Protein AF-A0ABC8TZ54-F1 (afdb_monomer)

InterPro domains:
  IPR006175 YjgF/YER057c/UK114 family [PF01042] (169-242)
  IPR030662 Diphthine--ammonia ligase/Uncharacterised protein MJ0570 [PTHR12196] (3-284)
  IPR035959 RutC-like superfamily [G3DSA:3.30.1330.40] (138-262)
  IPR035959 RutC-like superfamily [SSF55298] (161-243)
  IPR060338 Diphthamide synthase, C-terminal domain [PF28410] (4-69)

pLDDT: mean 71.91, std 25.72, range [20.94, 96.5]

Radius of gyration: 26.55 Å; Cα contacts (8 Å, |Δi|>4): 472; chains: 1; bounding box: 62×57×70 Å

Secondary structure (DSSP, 8-state):
-EEE-STT--HHHHTT--HHHHHHHHHHHHHHH---TT-TTTTEE------TT--SEEEEEEEEEEEEEE--SSS-EEEEEEEEEEEEESSSGGGS--SS------------PPP-B----------------------S-GGGEEEEEEE-SSEEEEEEEE---S-TT--HHHHHHHHHHHHHHHHHHTT--GGGEEEEEEEES-GGGHHHHHHHHTTTS-TTT-TT-PPEEEEEE--TTTTT--SEEEEEEEESSS---EE------SSSPP--SS--SEEHHHHHHH-SS---TTS---GGG----SS---B--------------

Solvent-accessible surface area (backbone atoms only — not comparable to full-atom values): 20510 Å² total; per-residue (Å²): 101,28,37,33,48,26,67,90,42,49,46,92,76,52,58,93,54,58,66,80,79,41,46,72,57,38,54,51,38,24,76,75,71,64,50,52,75,86,23,63,94,62,36,34,48,73,61,86,44,70,55,80,84,49,75,59,40,33,54,44,78,77,37,69,44,80,46,74,78,39,85,47,94,65,45,24,24,22,34,38,43,76,76,37,67,50,75,46,57,56,75,70,58,69,78,76,76,81,83,91,80,96,73,94,72,85,86,64,89,68,82,69,83,82,75,44,57,56,91,71,79,83,76,79,82,77,84,74,78,91,72,90,72,88,73,74,89,77,78,74,68,72,89,39,58,48,72,51,77,49,79,54,96,66,36,36,38,43,37,34,28,42,44,63,77,92,60,98,77,75,53,63,58,57,53,48,51,54,41,51,52,52,52,50,55,49,32,49,74,74,74,41,55,71,42,30,31,46,35,32,46,40,37,29,51,52,66,91,48,44,67,61,46,50,62,55,49,54,75,75,64,36,65,83,69,8,66,54,40,43,37,17,70,50,77,47,68,43,72,29,62,83,74,51,41,16,56,40,37,39,37,38,36,29,45,78,56,89,79,62,43,46,42,73,72,76,58,88,50,93,81,52,81,60,61,86,69,91,54,14,79,42,35,55,67,58,52,62,70,72,50,86,78,67,82,61,90,85,61,96,66,63,88,87,73,67,88,76,71,83,70,79,94,72,47,68,51,85,86,87,80,84,91,74,89,84,81,89,134

Structure (mmCIF, N/CA/C/O backbone):
data_AF-A0ABC8TZ54-F1
#
_entry.id   AF-A0ABC8TZ54-F1
#
loop_
_atom_site.group_PDB
_atom_site.id
_atom_site.type_symbol
_atom_site.label_atom_id
_atom_site.label_alt_id
_atom_site.label_comp_id
_atom_site.label_asym_id
_atom_site.label_entity_id
_atom_site.label_seq_id
_atom_site.pdbx_PDB_ins_code
_atom_site.Cartn_x
_atom_site.Cartn_y
_atom_site.Cartn_z
_atom_site.occupancy
_atom_site.B_iso_or_equiv
_atom_site.auth_seq_id
_atom_site.auth_comp_id
_atom_site.auth_asym_id
_atom_site.auth_atom_id
_atom_site.pdbx_PDB_model_num
ATOM 1 N N . MET A 1 1 ? 7.183 -3.157 -22.469 1.00 55.97 1 MET A N 1
ATOM 2 C CA . MET A 1 1 ? 7.766 -2.040 -23.240 1.00 55.97 1 MET A CA 1
ATOM 3 C C . MET A 1 1 ? 8.964 -1.525 -22.449 1.00 55.97 1 MET A C 1
ATOM 5 O O . MET A 1 1 ? 8.923 -1.657 -21.236 1.00 55.97 1 MET A O 1
ATOM 9 N N . ALA A 1 2 ? 10.032 -1.054 -23.094 1.00 81.25 2 ALA A N 1
ATOM 10 C CA . ALA A 1 2 ? 11.178 -0.426 -22.417 1.00 81.25 2 ALA A CA 1
ATOM 11 C C . ALA A 1 2 ? 11.449 0.936 -23.065 1.00 81.25 2 ALA A C 1
ATOM 13 O O . ALA A 1 2 ? 11.221 1.076 -24.265 1.00 81.25 2 ALA A O 1
ATOM 14 N N . GLN A 1 3 ? 11.915 1.926 -22.312 1.00 91.44 3 GLN A N 1
ATOM 15 C CA . GLN A 1 3 ? 12.045 3.311 -22.781 1.00 91.44 3 GLN A CA 1
ATOM 16 C C . GLN A 1 3 ? 13.324 3.949 -22.240 1.00 91.44 3 GLN A C 1
ATOM 18 O O . GLN A 1 3 ? 13.793 3.576 -21.173 1.00 91.44 3 GLN A O 1
ATOM 23 N N . VAL A 1 4 ? 13.868 4.933 -22.953 1.00 89.19 4 VAL A N 1
ATOM 24 C CA . VAL A 1 4 ? 14.846 5.894 -22.422 1.00 89.19 4 VAL A CA 1
ATOM 25 C C . VAL A 1 4 ? 14.371 7.313 -22.722 1.00 89.19 4 VAL A C 1
ATOM 27 O O . VAL A 1 4 ? 13.815 7.554 -23.795 1.00 89.19 4 VAL A O 1
ATOM 30 N N . ALA A 1 5 ? 14.561 8.231 -21.776 1.00 88.94 5 ALA A N 1
ATOM 31 C CA . ALA A 1 5 ? 14.092 9.615 -21.852 1.00 88.94 5 ALA A CA 1
ATOM 32 C C . ALA A 1 5 ? 14.962 10.585 -21.022 1.00 88.94 5 ALA A C 1
ATOM 34 O O . ALA A 1 5 ? 14.453 11.541 -20.441 1.00 88.94 5 ALA A O 1
ATOM 35 N N . ALA A 1 6 ? 16.275 10.346 -20.946 1.00 87.75 6 ALA A N 1
ATOM 36 C CA . ALA A 1 6 ? 17.194 11.164 -20.153 1.00 87.75 6 ALA A CA 1
ATOM 37 C C . ALA A 1 6 ? 18.451 11.571 -20.930 1.00 87.75 6 ALA A C 1
ATOM 39 O O . ALA A 1 6 ? 18.907 10.880 -21.845 1.00 87.75 6 ALA A O 1
ATOM 40 N N . ILE A 1 7 ? 19.040 12.700 -20.531 1.00 88.38 7 ILE A N 1
ATOM 41 C CA . ILE A 1 7 ? 20.312 13.181 -21.077 1.00 88.38 7 ILE A CA 1
ATOM 42 C C . ILE A 1 7 ? 21.410 12.121 -20.917 1.00 88.38 7 ILE A C 1
ATOM 44 O O . ILE A 1 7 ? 21.569 11.501 -19.868 1.00 88.38 7 ILE A O 1
ATOM 48 N N . GLY A 1 8 ? 22.168 11.890 -21.989 1.00 88.25 8 GLY A N 1
ATOM 49 C CA . GLY A 1 8 ? 23.226 10.877 -22.013 1.00 88.25 8 GLY A CA 1
ATOM 50 C C . GLY A 1 8 ? 22.740 9.431 -22.186 1.00 88.25 8 GLY A C 1
ATOM 51 O O . GLY A 1 8 ? 23.579 8.539 -22.364 1.00 88.25 8 GLY A O 1
ATOM 52 N N . LEU A 1 9 ? 21.422 9.186 -22.223 1.00 90.75 9 LEU A N 1
ATOM 53 C CA . LEU A 1 9 ? 20.847 7.923 -22.680 1.00 90.75 9 LEU A CA 1
ATOM 54 C C . LEU A 1 9 ? 20.449 8.013 -24.160 1.00 90.75 9 LEU A C 1
ATOM 56 O O . LEU A 1 9 ? 19.434 8.583 -24.527 1.00 90.75 9 LEU A O 1
ATOM 60 N N . ASP A 1 10 ? 21.263 7.408 -25.021 1.00 90.00 10 ASP A N 1
ATOM 61 C CA . ASP A 1 10 ? 21.021 7.273 -26.458 1.00 90.00 10 ASP A CA 1
ATOM 62 C C . ASP A 1 10 ? 20.150 6.032 -26.775 1.00 90.00 10 ASP A C 1
ATOM 64 O O . ASP A 1 10 ? 20.602 4.903 -26.532 1.00 90.00 10 ASP A O 1
ATOM 68 N N . PRO A 1 11 ? 18.940 6.201 -27.353 1.00 91.06 11 PRO A N 1
ATOM 69 C CA . PRO A 1 11 ? 18.075 5.100 -27.771 1.00 91.06 11 PRO A CA 1
ATOM 70 C C . PRO A 1 11 ? 18.767 4.051 -28.640 1.00 91.06 11 PRO A C 1
ATOM 72 O O . PRO A 1 11 ? 18.507 2.863 -28.483 1.00 91.06 11 PRO A O 1
ATOM 75 N N . SER A 1 12 ? 19.668 4.465 -29.535 1.00 88.19 12 SER A N 1
ATOM 76 C CA . SER A 1 12 ? 20.343 3.553 -30.466 1.00 88.19 12 SER A CA 1
ATOM 77 C C . SER A 1 12 ? 21.385 2.660 -29.788 1.00 88.19 12 SER A C 1
ATOM 79 O O . SER A 1 12 ? 21.728 1.600 -30.311 1.00 88.19 12 SER A O 1
ATOM 81 N N . LYS A 1 13 ? 21.889 3.075 -28.620 1.00 89.56 13 LYS A N 1
ATOM 82 C CA . LYS A 1 13 ? 22.955 2.374 -27.890 1.00 89.56 13 LYS A CA 1
ATOM 83 C C . LYS A 1 13 ? 22.436 1.599 -26.690 1.00 89.56 13 LYS A C 1
ATOM 85 O O . LYS A 1 13 ? 22.971 0.530 -26.395 1.00 89.56 13 LYS A O 1
ATOM 90 N N . HIS A 1 14 ? 21.438 2.142 -25.995 1.00 93.12 14 HIS A N 1
ATOM 91 C CA . HIS A 1 14 ? 21.025 1.643 -24.684 1.00 93.12 14 HIS A CA 1
ATOM 92 C C . HIS A 1 14 ? 19.709 0.857 -24.701 1.00 93.12 14 HIS A C 1
ATOM 94 O O . HIS A 1 14 ? 19.549 -0.036 -23.871 1.00 93.12 14 HIS A O 1
ATOM 100 N N . LEU A 1 15 ? 18.780 1.116 -25.633 1.00 92.62 15 LEU A N 1
ATOM 101 C CA . LEU A 1 15 ? 17.553 0.313 -25.706 1.00 92.62 15 LEU A CA 1
ATOM 102 C C . LEU A 1 15 ? 17.866 -1.136 -26.082 1.00 92.62 15 LEU A C 1
ATOM 104 O O . LEU A 1 15 ? 18.713 -1.416 -26.930 1.00 92.62 15 LEU A O 1
ATOM 108 N N . GLY A 1 16 ? 17.162 -2.063 -25.433 1.00 90.00 16 GLY A N 1
ATOM 109 C CA . GLY A 1 16 ? 17.359 -3.502 -25.621 1.00 90.00 16 GLY A CA 1
ATOM 110 C C . GLY A 1 16 ? 18.629 -4.058 -24.972 1.00 90.00 16 GLY A C 1
ATOM 111 O O . GLY A 1 16 ? 18.913 -5.242 -25.134 1.00 90.00 16 GLY A O 1
ATOM 112 N N . LYS A 1 17 ? 19.397 -3.241 -24.240 1.00 92.81 17 LYS A N 1
ATOM 113 C CA . LYS A 1 17 ? 20.501 -3.725 -23.405 1.00 92.81 17 LYS A CA 1
ATOM 114 C C . LYS A 1 17 ? 19.988 -4.181 -22.047 1.00 92.81 17 LYS A C 1
ATOM 116 O O . LYS A 1 17 ? 19.006 -3.657 -21.526 1.00 92.81 17 LYS A O 1
ATOM 121 N N . GLU A 1 18 ? 20.686 -5.149 -21.466 1.00 92.06 18 GLU A N 1
ATOM 122 C CA . GLU A 1 18 ? 20.467 -5.529 -20.075 1.00 92.06 18 GLU A CA 1
ATOM 123 C C . GLU A 1 18 ? 20.877 -4.384 -19.148 1.00 92.06 18 GLU A C 1
ATOM 125 O O . GLU A 1 18 ? 21.878 -3.706 -19.385 1.00 92.06 18 GLU A O 1
ATOM 130 N N . VAL A 1 19 ? 20.136 -4.193 -18.057 1.00 91.44 19 VAL A N 1
ATOM 131 C CA . VAL A 1 19 ? 20.429 -3.135 -17.076 1.00 91.44 19 VAL A CA 1
ATOM 132 C C . VAL A 1 19 ? 21.832 -3.302 -16.485 1.00 91.44 19 VAL A C 1
ATOM 134 O O . VAL A 1 19 ? 22.545 -2.316 -16.334 1.00 91.44 19 VAL A O 1
ATOM 137 N N . ALA A 1 20 ? 22.274 -4.544 -16.253 1.00 91.56 20 ALA A N 1
ATOM 138 C CA . ALA A 1 20 ? 23.623 -4.847 -15.769 1.00 91.56 20 ALA A CA 1
ATOM 139 C C . ALA A 1 20 ? 24.726 -4.333 -16.714 1.00 91.56 20 ALA A C 1
ATOM 141 O O . ALA A 1 20 ? 25.774 -3.882 -16.267 1.00 91.56 20 ALA A O 1
ATOM 142 N N . TYR A 1 21 ? 24.482 -4.335 -18.029 1.00 92.31 21 TYR A N 1
ATOM 143 C CA . TYR A 1 21 ? 25.418 -3.765 -18.999 1.00 92.31 21 TYR A CA 1
ATOM 144 C C . TYR A 1 21 ? 25.495 -2.232 -18.901 1.00 92.31 21 TYR A C 1
ATOM 146 O O . TYR A 1 21 ? 26.526 -1.637 -19.213 1.00 92.31 21 TYR A O 1
ATOM 154 N N . LEU A 1 22 ? 24.406 -1.585 -18.478 1.00 93.19 22 LEU A N 1
ATOM 155 C CA . LEU A 1 22 ? 24.311 -0.132 -18.361 1.00 93.19 22 LEU A CA 1
ATOM 156 C C . LEU A 1 22 ? 24.751 0.399 -16.991 1.00 93.19 22 LEU A C 1
ATOM 158 O O . LEU A 1 22 ? 24.942 1.604 -16.872 1.00 93.19 22 LEU A O 1
ATOM 162 N N . GLU A 1 23 ? 24.961 -0.456 -15.988 1.00 93.12 23 GLU A N 1
ATOM 163 C CA . GLU A 1 23 ? 25.233 -0.069 -14.595 1.00 93.12 23 GLU A CA 1
ATOM 164 C C . GLU A 1 23 ? 26.340 0.992 -14.467 1.00 93.12 23 GLU A C 1
ATOM 166 O O . GLU A 1 23 ? 26.110 2.084 -13.944 1.00 93.12 23 GLU A O 1
ATOM 171 N N . SER A 1 24 ? 27.529 0.733 -15.023 1.00 94.69 24 SER A N 1
ATOM 172 C CA . SER A 1 24 ? 28.643 1.692 -14.963 1.00 94.69 24 SER A CA 1
ATOM 173 C C . SER A 1 24 ? 28.348 3.002 -15.704 1.00 94.69 24 SER A C 1
ATOM 175 O O . SER A 1 24 ? 28.824 4.065 -15.304 1.00 94.69 24 SER A O 1
ATOM 177 N N . HIS A 1 25 ? 27.570 2.944 -16.789 1.00 94.44 25 HIS A N 1
ATOM 178 C CA . HIS A 1 25 ? 27.173 4.134 -17.546 1.00 94.44 25 HIS A CA 1
ATOM 179 C C . HIS A 1 25 ? 26.155 4.970 -16.767 1.00 94.44 25 HIS A C 1
ATOM 181 O O . HIS A 1 25 ? 26.315 6.184 -16.682 1.00 94.44 25 HIS A O 1
ATOM 187 N N . LEU A 1 26 ? 25.164 4.333 -16.138 1.00 94.81 26 LEU A N 1
ATOM 188 C CA . LEU A 1 26 ? 24.155 4.997 -15.310 1.00 94.81 26 LEU A CA 1
ATOM 189 C C . LEU A 1 26 ? 24.793 5.719 -14.116 1.00 94.81 26 LEU A C 1
ATOM 191 O O . LEU A 1 26 ? 24.475 6.881 -13.876 1.00 94.81 26 LEU A O 1
ATOM 195 N N . HIS A 1 27 ? 25.762 5.099 -13.434 1.00 95.00 27 HIS A N 1
ATOM 196 C CA . HIS A 1 27 ? 26.512 5.763 -12.360 1.00 95.00 27 HIS A CA 1
ATOM 197 C C . HIS A 1 27 ? 27.304 6.979 -12.849 1.00 95.00 27 HIS A C 1
ATOM 199 O O . HIS A 1 27 ? 27.298 8.031 -12.214 1.00 95.00 27 HIS A O 1
ATOM 205 N N . LYS A 1 28 ? 27.931 6.884 -14.023 1.00 95.31 28 LYS A N 1
ATOM 206 C CA . LYS A 1 28 ? 28.612 8.035 -14.621 1.00 95.31 28 LYS A CA 1
ATOM 207 C C . LYS A 1 28 ? 27.636 9.166 -14.966 1.00 95.31 28 LYS A C 1
ATOM 209 O O . LYS A 1 28 ? 27.956 10.336 -14.775 1.00 95.31 28 LYS A O 1
ATOM 214 N N . LEU A 1 29 ? 26.452 8.844 -15.485 1.00 93.38 29 LEU A N 1
ATOM 215 C CA . LEU A 1 29 ? 25.423 9.846 -15.774 1.00 93.38 29 LEU A CA 1
ATOM 216 C C . LEU A 1 29 ? 24.855 10.474 -14.495 1.00 93.38 29 LEU A C 1
ATOM 218 O O . LEU A 1 29 ? 24.536 11.661 -14.505 1.00 93.38 29 LEU A O 1
ATOM 222 N N . GLN A 1 30 ? 24.778 9.722 -13.396 1.00 94.00 30 GLN A N 1
ATOM 223 C CA . GLN A 1 30 ? 24.405 10.259 -12.090 1.00 94.00 30 GLN A CA 1
ATOM 224 C C . GLN A 1 30 ? 25.404 11.333 -11.638 1.00 94.00 30 GLN A C 1
ATOM 226 O O . GLN A 1 30 ? 24.988 12.410 -11.223 1.00 94.00 30 GLN A O 1
ATOM 231 N N . GLU A 1 31 ? 26.710 11.087 -11.774 1.00 94.25 31 GLU A N 1
ATOM 232 C CA . GLU A 1 31 ? 27.749 12.069 -11.426 1.00 94.25 31 GLU A CA 1
ATOM 233 C C . GLU A 1 31 ? 27.715 13.316 -12.322 1.00 94.25 31 GLU A C 1
ATOM 235 O O . GLU A 1 31 ? 27.927 14.431 -11.847 1.00 94.25 31 GLU A O 1
ATOM 240 N N . LEU A 1 32 ? 27.458 13.140 -13.622 1.00 92.69 32 LEU A N 1
ATOM 241 C CA . LEU A 1 32 ? 27.511 14.232 -14.600 1.00 92.69 32 LEU A CA 1
ATOM 242 C C . LEU A 1 32 ? 26.236 15.079 -14.646 1.00 92.69 32 LEU A C 1
ATOM 244 O O . LEU A 1 32 ? 26.314 16.293 -14.831 1.00 92.69 32 LEU A O 1
ATOM 248 N N . TYR A 1 33 ? 25.073 14.439 -14.537 1.00 91.31 33 TYR A N 1
ATOM 249 C CA . TYR A 1 33 ? 23.774 15.055 -14.815 1.00 91.31 33 TYR A CA 1
ATOM 250 C C . TYR A 1 33 ? 22.745 14.843 -13.703 1.00 91.31 33 TYR A C 1
ATOM 252 O O . TYR A 1 33 ? 21.643 15.375 -13.799 1.00 91.31 33 TYR A O 1
ATOM 260 N N . GLY A 1 34 ? 23.086 14.098 -12.648 1.00 90.25 34 GLY A N 1
ATOM 261 C CA . GLY A 1 34 ? 22.183 13.854 -11.525 1.00 90.25 34 GLY A CA 1
ATOM 262 C C . GLY A 1 34 ? 21.059 12.868 -11.830 1.00 90.25 34 GLY A C 1
ATOM 263 O O . GLY A 1 34 ? 20.048 12.906 -11.134 1.00 90.25 34 GLY A O 1
ATOM 264 N N . ILE A 1 35 ? 21.219 12.009 -12.847 1.00 91.00 35 ILE A N 1
ATOM 265 C CA . ILE A 1 35 ? 20.204 11.002 -13.173 1.00 91.00 35 ILE A CA 1
ATOM 266 C C . ILE A 1 35 ? 20.010 10.034 -11.994 1.00 91.00 35 ILE A C 1
ATOM 268 O O . ILE A 1 35 ? 20.956 9.709 -11.265 1.00 91.00 35 ILE A O 1
ATOM 272 N N . ASN A 1 36 ? 18.798 9.537 -11.814 1.00 89.31 36 ASN A N 1
ATOM 273 C CA . ASN A 1 36 ? 18.494 8.460 -10.897 1.00 89.31 36 ASN A CA 1
ATOM 274 C C . ASN A 1 36 ? 18.898 7.105 -11.505 1.00 89.31 36 ASN A C 1
ATOM 276 O O . ASN A 1 36 ? 18.288 6.600 -12.441 1.00 89.31 36 ASN A O 1
ATOM 280 N N . VAL A 1 37 ? 19.903 6.454 -10.914 1.00 90.44 37 VAL A N 1
ATOM 281 C CA . VAL A 1 37 ? 20.423 5.153 -11.383 1.00 90.44 37 VAL A CA 1
ATOM 282 C C . VAL A 1 37 ? 19.359 4.051 -11.417 1.00 90.44 37 VAL A C 1
ATOM 284 O O . VAL A 1 37 ? 19.533 3.091 -12.153 1.00 90.44 37 VAL A O 1
ATOM 287 N N . CYS A 1 38 ? 18.266 4.178 -10.659 1.00 88.44 38 CYS A N 1
ATOM 288 C CA . CYS A 1 38 ? 17.141 3.241 -10.675 1.00 88.44 38 CYS A CA 1
ATOM 289 C C . CYS A 1 38 ? 16.048 3.613 -11.696 1.00 88.44 38 CYS A C 1
ATOM 291 O O . CYS A 1 38 ? 15.036 2.918 -11.776 1.00 88.44 38 CYS A O 1
ATOM 293 N N . GLY A 1 39 ? 16.218 4.702 -12.450 1.00 88.69 39 GLY A N 1
ATOM 294 C CA . GLY A 1 39 ? 15.255 5.195 -13.435 1.00 88.69 39 GLY A CA 1
ATOM 295 C C . GLY A 1 39 ? 14.036 5.894 -12.829 1.00 88.69 39 GLY A C 1
ATOM 296 O O . GLY A 1 39 ? 13.039 6.103 -13.525 1.00 88.69 39 GLY A O 1
ATOM 297 N N . GLU A 1 40 ? 14.073 6.251 -11.538 1.00 83.44 40 GLU A N 1
ATOM 298 C CA . GLU A 1 40 ? 12.967 6.984 -10.908 1.00 83.44 40 GLU A CA 1
ATOM 299 C C . GLU A 1 40 ? 12.733 8.331 -11.611 1.00 83.44 40 GLU A C 1
ATOM 301 O O . GLU A 1 40 ? 13.660 8.949 -12.128 1.00 83.44 40 GLU A O 1
ATOM 306 N N . GLY A 1 41 ? 11.481 8.793 -11.646 1.00 82.81 41 GLY A N 1
ATOM 307 C CA . GLY A 1 41 ? 11.123 10.016 -12.373 1.00 82.81 41 GLY A CA 1
ATOM 308 C C . GLY A 1 41 ? 10.985 9.840 -13.893 1.00 82.81 41 GLY A C 1
ATOM 309 O O . GLY A 1 41 ? 10.747 10.825 -14.585 1.00 82.81 41 GLY A O 1
ATOM 310 N N . GLY A 1 42 ? 11.072 8.607 -14.411 1.00 86.56 42 GLY A N 1
ATOM 311 C CA . GLY A 1 42 ? 10.784 8.289 -15.817 1.00 86.56 42 GLY A CA 1
ATOM 312 C C . GLY A 1 42 ? 11.977 8.443 -16.763 1.00 86.56 42 GLY A C 1
ATOM 313 O O . GLY A 1 42 ? 11.794 8.560 -17.972 1.00 86.56 42 GLY A O 1
ATOM 314 N N . GLU A 1 43 ? 13.199 8.446 -16.229 1.00 89.94 43 GLU A N 1
ATOM 315 C CA . GLU A 1 43 ? 14.433 8.584 -17.013 1.00 89.94 43 GLU A CA 1
ATOM 316 C C . GLU A 1 43 ? 14.651 7.422 -17.983 1.00 89.94 43 GLU A C 1
ATOM 318 O O . GLU A 1 43 ? 15.125 7.606 -19.108 1.00 89.94 43 GLU A O 1
ATOM 323 N N . TYR A 1 44 ? 14.286 6.219 -17.551 1.00 92.25 44 TYR A N 1
ATOM 324 C CA . TYR A 1 44 ? 14.183 5.042 -18.393 1.00 92.25 44 TYR A CA 1
ATOM 325 C C . TYR A 1 44 ? 13.188 4.051 -17.784 1.00 92.25 44 TYR A C 1
ATOM 327 O O . TYR A 1 44 ? 12.928 4.049 -16.583 1.00 92.25 44 TYR A O 1
ATOM 335 N N . GLU A 1 45 ? 12.655 3.174 -18.624 1.00 91.75 45 GLU A N 1
ATOM 336 C CA . GLU A 1 45 ? 11.779 2.078 -18.228 1.00 91.75 45 GLU A CA 1
ATOM 337 C C . GLU A 1 45 ? 12.365 0.757 -18.711 1.00 91.75 45 GLU A C 1
ATOM 339 O O . GLU A 1 45 ? 12.975 0.679 -19.782 1.00 91.75 45 GLU A O 1
ATOM 344 N N . THR A 1 46 ? 12.159 -0.305 -17.938 1.00 92.19 46 THR A N 1
ATOM 345 C CA . THR A 1 46 ? 12.701 -1.634 -18.236 1.00 92.19 46 THR A CA 1
ATOM 346 C C . THR A 1 46 ? 11.587 -2.635 -18.502 1.00 92.19 46 THR A C 1
ATOM 348 O O . THR A 1 46 ? 10.464 -2.493 -18.024 1.00 92.19 46 THR A O 1
ATOM 351 N N . LEU A 1 47 ? 11.908 -3.674 -19.271 1.00 92.62 47 LEU A N 1
ATOM 352 C CA . LEU A 1 47 ? 11.027 -4.812 -19.501 1.00 92.62 47 LEU A CA 1
ATOM 353 C C . LEU A 1 47 ? 11.655 -6.056 -18.871 1.00 92.62 47 LEU A C 1
ATOM 355 O O . LEU A 1 47 ? 12.678 -6.542 -19.350 1.00 92.62 47 LEU A O 1
ATOM 359 N N . THR A 1 48 ? 11.045 -6.581 -17.809 1.00 94.25 48 THR A N 1
ATOM 360 C CA . THR A 1 48 ? 11.511 -7.811 -17.157 1.00 94.25 48 THR A CA 1
ATOM 361 C C . THR A 1 48 ? 11.182 -9.027 -18.022 1.00 94.25 48 THR A C 1
ATOM 363 O O . THR A 1 48 ? 10.031 -9.451 -18.100 1.00 94.25 48 THR A O 1
ATOM 366 N N . LEU A 1 49 ? 12.200 -9.591 -18.674 1.00 93.12 49 LEU A N 1
ATOM 367 C CA . LEU A 1 49 ? 12.069 -10.798 -19.501 1.00 93.12 49 LEU A CA 1
ATOM 368 C C . LEU A 1 49 ? 12.161 -12.089 -18.681 1.00 93.12 49 LEU A C 1
ATOM 370 O O . LEU A 1 49 ? 11.575 -13.110 -19.046 1.00 93.12 49 LEU A O 1
ATOM 374 N N . ASP A 1 50 ? 12.877 -12.035 -17.559 1.00 93.12 50 ASP A N 1
ATOM 375 C CA . ASP A 1 50 ? 13.022 -13.159 -16.651 1.00 93.12 50 ASP A CA 1
ATOM 376 C C . ASP A 1 50 ? 13.209 -12.704 -15.195 1.00 93.12 50 ASP A C 1
ATOM 378 O O . ASP A 1 50 ? 13.859 -11.692 -14.932 1.00 93.12 50 ASP A O 1
ATOM 382 N N . CYS A 1 51 ? 12.645 -13.453 -14.246 1.00 89.12 51 CYS A N 1
ATOM 383 C CA . CYS A 1 51 ? 12.891 -13.300 -12.812 1.00 89.12 51 CYS A CA 1
ATOM 384 C C . CYS A 1 51 ? 12.555 -14.599 -12.043 1.00 89.12 51 CYS A C 1
ATOM 386 O O . CYS A 1 51 ? 11.882 -15.484 -12.585 1.00 89.12 51 CYS A O 1
ATOM 388 N N . PRO A 1 52 ? 12.971 -14.744 -10.769 1.00 85.06 52 PRO A N 1
ATOM 389 C CA . PRO A 1 52 ? 12.667 -15.930 -9.955 1.00 85.06 52 PRO A CA 1
ATOM 390 C C . PRO A 1 52 ? 11.168 -16.208 -9.753 1.00 85.06 52 PRO A C 1
ATOM 392 O O . PRO A 1 52 ? 10.779 -17.351 -9.507 1.00 85.06 52 PRO A O 1
ATOM 395 N N . LEU A 1 53 ? 10.318 -15.180 -9.877 1.00 84.94 53 LEU A N 1
ATOM 396 C CA . LEU A 1 53 ? 8.861 -15.328 -9.788 1.00 84.94 53 LEU A CA 1
ATOM 397 C C . LEU A 1 53 ? 8.265 -15.990 -11.033 1.00 84.94 53 LEU A C 1
ATOM 399 O O . LEU A 1 53 ? 7.205 -16.599 -10.949 1.00 84.94 53 LEU A O 1
ATOM 403 N N . PHE A 1 54 ? 8.945 -15.934 -12.178 1.00 88.81 54 PHE A N 1
ATOM 404 C CA . PHE A 1 54 ? 8.496 -16.626 -13.381 1.00 88.81 54 PHE A CA 1
ATOM 405 C C . PHE A 1 54 ? 8.842 -18.115 -13.243 1.00 88.81 54 PHE A C 1
ATOM 407 O O . PHE A 1 54 ? 9.916 -18.550 -13.646 1.00 88.81 54 PHE A O 1
ATOM 414 N N . LYS A 1 55 ? 7.980 -18.918 -12.609 1.00 85.50 55 LYS A N 1
ATOM 415 C CA . LYS A 1 55 ? 8.323 -20.301 -12.207 1.00 85.50 55 LYS A CA 1
ATOM 416 C C . LYS A 1 55 ? 8.397 -21.297 -13.368 1.00 85.50 55 LYS A C 1
ATOM 418 O O . LYS A 1 55 ? 9.139 -22.274 -13.297 1.00 85.50 55 LYS A O 1
ATOM 423 N N . ASN A 1 56 ? 7.610 -21.080 -14.419 1.00 91.19 56 ASN A N 1
ATOM 424 C CA . ASN A 1 56 ? 7.415 -22.078 -15.475 1.00 91.19 56 ASN A CA 1
ATOM 425 C C . ASN A 1 56 ? 8.198 -21.764 -16.749 1.00 91.19 56 ASN A C 1
ATOM 427 O O . ASN A 1 56 ? 8.759 -22.668 -17.362 1.00 91.19 56 ASN A O 1
ATOM 431 N N . ALA A 1 57 ? 8.259 -20.496 -17.145 1.00 92.62 57 ALA A N 1
ATOM 432 C CA . ALA A 1 57 ? 8.894 -20.081 -18.386 1.00 92.62 57 ALA A CA 1
ATOM 433 C C . ALA A 1 57 ? 9.483 -18.675 -18.264 1.00 92.62 57 ALA A C 1
ATOM 435 O O . ALA A 1 57 ? 9.060 -17.907 -17.407 1.00 92.62 57 ALA A O 1
ATOM 436 N N . ARG A 1 58 ? 10.443 -18.341 -19.125 1.00 94.50 58 ARG A N 1
ATOM 437 C CA . ARG A 1 58 ? 10.928 -16.968 -19.333 1.00 94.50 58 ARG A CA 1
ATOM 438 C C . ARG A 1 58 ? 10.452 -16.436 -20.678 1.00 94.50 58 ARG A C 1
ATOM 440 O O . ARG A 1 58 ? 10.192 -17.225 -21.588 1.00 94.50 58 ARG A O 1
ATOM 447 N N . ILE A 1 59 ? 10.380 -15.119 -20.806 1.00 95.75 59 ILE A N 1
ATOM 448 C CA . ILE A 1 59 ? 9.998 -14.450 -22.049 1.00 95.75 59 ILE A CA 1
ATOM 449 C C . ILE A 1 59 ? 11.257 -14.258 -22.894 1.00 95.75 59 ILE A C 1
ATOM 451 O O . ILE A 1 59 ? 12.263 -13.742 -22.412 1.00 95.75 59 ILE A O 1
ATOM 455 N N . VAL A 1 60 ? 11.204 -14.658 -24.160 1.00 95.12 60 VAL A N 1
ATOM 456 C CA . VAL A 1 60 ? 12.253 -14.388 -25.146 1.00 95.12 60 VAL A CA 1
ATOM 457 C C . VAL A 1 60 ? 11.655 -13.520 -26.239 1.00 95.12 60 VAL A C 1
ATOM 459 O O . VAL A 1 60 ? 10.634 -13.874 -26.821 1.00 95.12 60 VAL A O 1
ATOM 462 N N . LEU A 1 61 ? 12.274 -12.367 -26.489 1.00 94.38 61 LEU A N 1
ATOM 463 C CA . LEU A 1 61 ? 11.882 -11.491 -27.587 1.00 94.38 61 LEU A CA 1
ATOM 464 C C . LEU A 1 61 ? 12.474 -12.034 -28.888 1.00 94.38 61 LEU A C 1
ATOM 466 O O . LEU A 1 61 ? 13.692 -12.155 -28.997 1.00 94.38 61 LEU A O 1
ATOM 470 N N . ASP A 1 62 ? 11.615 -12.333 -29.857 1.00 94.31 62 ASP A N 1
ATOM 471 C CA . ASP A 1 62 ? 12.018 -12.799 -31.187 1.00 94.31 62 ASP A CA 1
ATOM 472 C C . ASP A 1 62 ? 12.299 -11.614 -32.106 1.00 94.31 62 ASP A C 1
ATOM 474 O O . ASP A 1 62 ? 13.314 -11.560 -32.796 1.00 94.31 62 ASP A O 1
ATOM 478 N N . GLU A 1 63 ? 11.406 -10.626 -32.067 1.00 95.38 63 GLU A N 1
ATOM 479 C CA . GLU A 1 63 ? 11.498 -9.417 -32.871 1.00 95.38 63 GLU A CA 1
ATOM 480 C C . GLU A 1 63 ? 11.109 -8.203 -32.034 1.00 95.38 63 GLU A C 1
ATOM 482 O O . GLU A 1 63 ? 10.155 -8.224 -31.252 1.00 95.38 63 GLU A O 1
ATOM 487 N N . SER A 1 64 ? 11.845 -7.110 -32.208 1.00 93.50 64 SER A N 1
ATOM 488 C CA . SER A 1 64 ? 11.545 -5.832 -31.570 1.00 93.50 64 SER A CA 1
ATOM 489 C C . SER A 1 64 ? 11.964 -4.676 -32.466 1.00 93.50 64 SER A C 1
ATOM 491 O O . SER A 1 64 ? 12.854 -4.807 -33.306 1.00 93.50 64 SER A O 1
ATOM 493 N N . GLN A 1 65 ? 11.313 -3.536 -32.279 1.00 93.19 65 GLN A N 1
ATOM 494 C CA . GLN A 1 65 ? 11.587 -2.311 -33.009 1.00 93.19 65 GLN A CA 1
ATOM 495 C C . GLN A 1 65 ? 11.873 -1.175 -32.033 1.00 93.19 65 GLN A C 1
ATOM 497 O O . GLN A 1 65 ? 11.198 -1.032 -31.015 1.00 93.19 65 GLN A O 1
ATOM 502 N N . VAL A 1 66 ? 12.850 -0.334 -32.369 1.00 91.25 66 VAL A N 1
ATOM 503 C CA . VAL A 1 66 ? 13.063 0.941 -31.682 1.00 91.25 66 VAL A CA 1
ATOM 504 C C . VAL A 1 66 ? 12.238 2.018 -32.378 1.00 91.25 66 VAL A C 1
ATOM 506 O O . VAL A 1 66 ? 12.431 2.293 -33.562 1.00 91.25 66 VAL A O 1
ATOM 509 N N . VAL A 1 67 ? 11.323 2.628 -31.632 1.00 90.69 67 VAL A N 1
ATOM 510 C CA . VAL A 1 67 ? 10.502 3.756 -32.067 1.00 90.69 67 VAL A CA 1
ATOM 511 C C . VAL A 1 67 ? 11.027 5.010 -31.380 1.00 90.69 67 VAL A C 1
ATOM 513 O O . VAL A 1 67 ? 10.977 5.125 -30.157 1.00 90.69 67 VAL A O 1
ATOM 516 N N . LEU A 1 68 ? 11.554 5.951 -32.161 1.00 89.25 68 LEU A N 1
ATOM 517 C CA . LEU A 1 68 ? 11.973 7.255 -31.649 1.00 89.25 68 LEU A CA 1
ATOM 518 C C . LEU A 1 68 ? 10.740 8.144 -31.473 1.00 89.25 68 LEU A C 1
ATOM 520 O O . LEU A 1 68 ? 9.996 8.363 -32.427 1.00 89.25 68 LEU A O 1
ATOM 524 N N . HIS A 1 69 ? 10.531 8.642 -30.257 1.00 83.56 69 HIS A N 1
ATOM 525 C CA . HIS A 1 69 ? 9.426 9.540 -29.924 1.00 83.56 69 HIS A CA 1
ATOM 526 C C . HIS A 1 69 ? 9.850 11.012 -30.004 1.00 83.56 69 HIS A C 1
ATOM 528 O O . HIS A 1 69 ? 9.106 11.842 -30.518 1.00 83.56 69 HIS A O 1
ATOM 534 N N . SER A 1 70 ? 11.074 11.321 -29.566 1.00 82.44 70 SER A N 1
ATOM 535 C CA . SER A 1 70 ? 11.730 12.607 -29.810 1.00 82.44 70 SER A CA 1
ATOM 536 C C . SER A 1 70 ? 13.183 12.375 -30.205 1.00 82.44 70 SER A C 1
ATOM 538 O O . SER A 1 70 ? 13.892 11.595 -29.569 1.00 82.44 70 SER A O 1
ATOM 540 N N . SER A 1 71 ? 13.637 13.066 -31.249 1.00 75.31 71 SER A N 1
ATOM 541 C CA . SER A 1 71 ? 15.035 13.068 -31.689 1.00 75.31 71 SER A CA 1
ATOM 542 C C . SER A 1 71 ? 15.810 14.276 -31.151 1.00 75.31 71 SER A C 1
ATOM 544 O O . SER A 1 71 ? 16.714 14.766 -31.831 1.00 75.31 71 SER A O 1
ATOM 546 N N . ASP A 1 72 ? 15.430 14.800 -29.982 1.00 78.69 72 ASP A N 1
ATOM 547 C CA . ASP A 1 72 ? 16.129 15.919 -29.352 1.00 78.69 72 ASP A CA 1
ATOM 548 C C . ASP A 1 72 ? 17.628 15.633 -29.221 1.00 78.69 72 ASP A C 1
ATOM 550 O O . ASP A 1 72 ? 18.053 14.546 -28.830 1.00 78.69 72 ASP A O 1
ATOM 554 N N . SER A 1 73 ? 18.448 16.638 -29.528 1.00 71.88 73 SER A N 1
ATOM 555 C CA . SER A 1 73 ? 19.910 16.509 -29.520 1.00 71.88 73 SER A CA 1
ATOM 556 C C . SER A 1 73 ? 20.503 16.368 -28.116 1.00 71.88 73 SER A C 1
ATOM 558 O O . SER A 1 73 ? 21.663 15.981 -27.980 1.00 71.88 73 SER A O 1
ATOM 560 N N . ILE A 1 74 ? 19.721 16.693 -27.083 1.00 74.31 74 ILE A N 1
ATOM 561 C CA . ILE A 1 74 ? 20.150 16.720 -25.681 1.00 74.31 74 ILE A CA 1
ATOM 562 C C . ILE A 1 74 ? 19.603 15.506 -24.918 1.00 74.31 74 ILE A C 1
ATOM 564 O O . ILE A 1 74 ? 20.358 14.841 -24.212 1.00 74.31 74 ILE A O 1
ATOM 568 N N . ALA A 1 75 ? 18.313 15.200 -25.070 1.00 80.31 75 ALA A N 1
ATOM 569 C CA . ALA A 1 75 ? 17.639 14.104 -24.375 1.00 80.31 75 ALA A CA 1
ATOM 570 C C . ALA A 1 75 ? 16.697 13.364 -25.344 1.00 80.31 75 ALA A C 1
ATOM 572 O O . ALA A 1 75 ? 15.486 13.586 -25.322 1.00 80.31 75 ALA A O 1
ATOM 573 N N . PRO A 1 76 ? 17.243 12.531 -26.247 1.00 85.56 76 PRO A N 1
ATOM 574 C CA . PRO A 1 76 ? 16.427 11.771 -27.181 1.00 85.56 76 PRO A CA 1
ATOM 575 C C . PRO A 1 76 ? 15.545 10.763 -26.434 1.00 85.56 76 PRO A C 1
ATOM 577 O O . PRO A 1 76 ? 15.999 10.075 -25.520 1.00 85.56 76 PRO A O 1
ATOM 580 N N . VAL A 1 77 ? 14.288 10.651 -26.863 1.00 89.50 77 VAL A N 1
ATOM 581 C CA . VAL A 1 77 ? 13.312 9.720 -26.287 1.00 89.50 77 VAL A CA 1
ATOM 582 C C . VAL A 1 77 ? 13.077 8.586 -27.266 1.00 89.50 77 VAL A C 1
ATOM 584 O O . VAL A 1 77 ? 12.680 8.809 -28.414 1.00 89.50 77 VAL A O 1
ATOM 587 N N . GLY A 1 78 ? 13.289 7.357 -26.810 1.00 91.88 78 GLY A N 1
ATOM 588 C CA . GLY A 1 78 ? 13.074 6.169 -27.622 1.00 91.88 78 GLY A CA 1
ATOM 589 C C . GLY A 1 78 ? 12.447 5.041 -26.829 1.00 91.88 78 GLY A C 1
ATOM 590 O O . GLY A 1 78 ? 12.706 4.880 -25.639 1.00 91.88 78 GLY A O 1
ATOM 591 N N . ILE A 1 79 ? 11.648 4.243 -27.525 1.00 92.75 79 ILE A N 1
ATOM 592 C CA . ILE A 1 79 ? 10.881 3.140 -26.963 1.00 92.75 79 ILE A CA 1
ATOM 593 C C . ILE A 1 79 ? 11.243 1.861 -27.714 1.00 92.75 79 ILE A C 1
ATOM 595 O O . ILE A 1 79 ? 11.213 1.821 -28.942 1.00 92.75 79 ILE A O 1
ATOM 599 N N . LEU A 1 80 ? 11.556 0.799 -26.979 1.00 93.25 80 LEU A N 1
ATOM 600 C CA . LEU A 1 80 ? 11.645 -0.555 -27.502 1.00 93.25 80 LEU A CA 1
ATOM 601 C C . LEU A 1 80 ? 10.254 -1.200 -27.477 1.00 93.25 80 LEU A C 1
ATOM 603 O O . LEU A 1 80 ? 9.681 -1.461 -26.410 1.00 93.25 80 LEU A O 1
ATOM 607 N N . HIS A 1 81 ? 9.736 -1.482 -28.667 1.00 92.62 81 HIS A N 1
ATOM 608 C CA . HIS A 1 81 ? 8.450 -2.119 -28.896 1.00 92.62 81 HIS A CA 1
ATOM 609 C C . HIS A 1 81 ? 8.648 -3.577 -29.349 1.00 92.62 81 HIS A C 1
ATOM 611 O O . HIS A 1 81 ? 9.130 -3.803 -30.461 1.00 92.62 81 HIS A O 1
ATOM 617 N N . PRO A 1 82 ? 8.320 -4.581 -28.513 1.00 93.06 82 PRO A N 1
ATOM 618 C CA . PRO A 1 82 ? 8.315 -5.982 -28.931 1.00 93.06 82 PRO A CA 1
ATOM 619 C C . PRO A 1 82 ? 7.280 -6.227 -30.035 1.00 93.06 82 PRO A C 1
ATOM 621 O O . PRO A 1 82 ? 6.122 -5.853 -29.874 1.00 93.06 82 PRO A O 1
ATOM 624 N N . LEU A 1 83 ? 7.692 -6.869 -31.127 1.00 94.75 83 LEU A N 1
ATOM 625 C CA . LEU A 1 83 ? 6.820 -7.258 -32.241 1.00 94.75 83 LEU A CA 1
ATOM 626 C C . LEU A 1 83 ? 6.428 -8.737 -32.158 1.00 94.75 83 LEU A C 1
ATOM 628 O O . LEU A 1 83 ? 5.284 -9.088 -32.438 1.00 94.75 83 LEU A O 1
ATOM 632 N N . ALA A 1 84 ? 7.361 -9.589 -31.732 1.00 95.75 84 ALA A N 1
ATOM 633 C CA . ALA A 1 84 ? 7.142 -11.016 -31.531 1.00 95.75 84 ALA A CA 1
ATOM 634 C C . ALA A 1 84 ? 7.950 -11.518 -30.327 1.00 95.75 84 ALA A C 1
ATOM 636 O O . ALA A 1 84 ? 9.055 -11.039 -30.058 1.00 95.75 84 ALA A O 1
ATOM 637 N N . PHE A 1 85 ? 7.385 -12.470 -29.589 1.00 96.50 85 PHE A N 1
ATOM 638 C CA . PHE A 1 85 ? 8.030 -13.120 -28.454 1.00 96.50 85 PHE A CA 1
ATOM 639 C C . PHE A 1 85 ? 7.441 -14.513 -28.225 1.00 96.50 85 PHE A C 1
ATOM 641 O O . PHE A 1 85 ? 6.277 -14.771 -28.545 1.00 96.50 85 PHE A O 1
ATOM 648 N N . HIS A 1 86 ? 8.217 -15.380 -27.584 1.00 95.69 86 HIS A N 1
ATOM 649 C CA . HIS A 1 86 ? 7.775 -16.698 -27.148 1.00 95.69 86 HIS A CA 1
ATOM 650 C C . HIS A 1 86 ? 8.194 -16.976 -25.703 1.00 95.69 86 HIS A C 1
ATOM 652 O O . HIS A 1 86 ? 8.980 -16.250 -25.089 1.00 95.69 86 HIS A O 1
ATOM 658 N N . LEU A 1 87 ? 7.629 -18.044 -25.141 1.00 96.50 87 LEU A N 1
ATOM 659 C CA . LEU A 1 87 ? 7.948 -18.515 -23.800 1.00 96.50 87 LEU A CA 1
ATOM 660 C C . LEU A 1 87 ? 8.877 -19.725 -23.885 1.00 96.50 87 LEU A C 1
ATOM 662 O O . LEU A 1 87 ? 8.574 -20.692 -24.581 1.00 96.50 87 LEU A O 1
ATOM 666 N N . VAL A 1 88 ? 9.980 -19.691 -23.139 1.00 96.06 88 VAL A N 1
ATOM 667 C CA . VAL A 1 88 ? 10.907 -20.824 -23.001 1.00 96.06 88 VAL A CA 1
ATOM 668 C C . VAL A 1 88 ? 10.734 -21.446 -2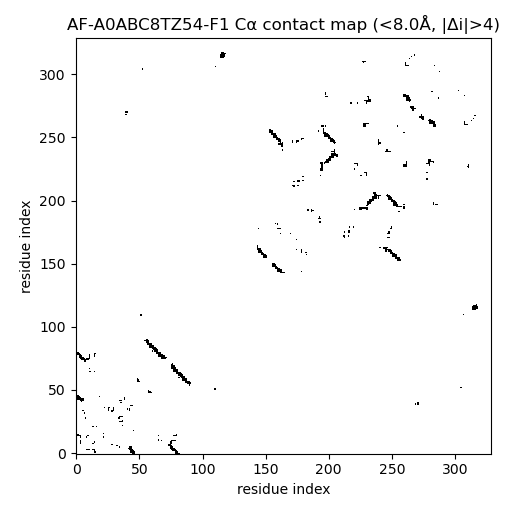1.626 1.00 96.06 88 VAL A C 1
ATOM 670 O O . VAL A 1 88 ? 10.918 -20.761 -20.619 1.00 96.06 88 VAL A O 1
ATOM 673 N N . ASN A 1 89 ? 10.402 -22.740 -21.577 1.00 94.06 89 ASN A N 1
ATOM 674 C CA . ASN A 1 89 ? 10.227 -23.471 -20.326 1.00 94.06 89 ASN A CA 1
ATOM 675 C C . ASN A 1 89 ? 11.543 -23.512 -19.536 1.00 94.06 89 ASN A C 1
ATOM 677 O O . ASN A 1 89 ? 12.596 -23.873 -20.060 1.00 94.06 89 ASN A O 1
ATOM 681 N N . LYS A 1 90 ? 11.489 -23.154 -18.254 1.00 87.50 90 LYS A N 1
ATOM 682 C CA . LYS A 1 90 ? 12.675 -23.136 -17.389 1.00 87.50 90 LYS A CA 1
ATOM 683 C C . LYS A 1 90 ? 13.105 -24.524 -16.923 1.00 87.50 90 LYS A C 1
ATOM 685 O O . LYS A 1 90 ? 14.279 -24.729 -16.637 1.00 87.50 90 LYS A O 1
ATOM 690 N N . ARG A 1 91 ? 12.173 -25.476 -16.845 1.00 77.00 91 ARG A N 1
ATOM 691 C CA . ARG A 1 91 ? 12.411 -26.830 -16.318 1.00 77.00 91 ARG A CA 1
ATOM 692 C C . ARG A 1 91 ? 13.080 -27.753 -17.337 1.00 77.00 91 ARG A C 1
ATOM 694 O O . ARG A 1 91 ? 13.742 -28.703 -16.940 1.00 77.00 91 ARG A O 1
ATOM 701 N N . GLU A 1 92 ? 12.953 -27.463 -18.631 1.00 60.03 92 GLU A N 1
ATOM 702 C CA . GLU A 1 92 ? 13.511 -28.294 -19.708 1.00 60.03 92 GLU A CA 1
ATOM 703 C C . GLU A 1 92 ? 15.007 -28.032 -19.973 1.00 60.03 92 GLU A C 1
ATOM 705 O O . GLU A 1 92 ? 15.697 -28.915 -20.470 1.00 60.03 92 GLU A O 1
ATOM 710 N N . ASN A 1 93 ? 15.554 -26.875 -19.572 1.00 51.81 93 ASN A N 1
ATOM 711 C CA . ASN A 1 93 ? 16.970 -26.534 -19.794 1.00 51.81 93 ASN A CA 1
ATOM 712 C C . ASN A 1 93 ? 17.936 -27.051 -18.713 1.00 51.81 93 ASN A C 1
ATOM 714 O O . ASN A 1 93 ? 19.149 -26.993 -18.909 1.00 51.81 93 ASN A O 1
ATOM 718 N N . ALA A 1 94 ? 17.434 -27.573 -17.589 1.00 51.47 94 ALA A N 1
ATOM 719 C CA . ALA A 1 94 ? 18.282 -28.136 -16.535 1.00 51.47 94 ALA A CA 1
ATOM 720 C C . ALA A 1 94 ? 18.938 -29.476 -16.934 1.00 51.47 94 ALA A C 1
ATOM 722 O O . ALA A 1 94 ? 19.891 -29.900 -16.291 1.00 51.47 94 ALA A O 1
ATOM 723 N N . SER A 1 95 ? 18.457 -30.141 -17.992 1.00 44.66 95 SER A N 1
ATOM 724 C CA . SER A 1 95 ? 18.926 -31.468 -18.419 1.00 44.66 95 SER A CA 1
ATOM 725 C C . SER A 1 95 ? 19.928 -31.461 -19.584 1.00 44.66 95 SER A C 1
ATOM 727 O O . SER A 1 95 ? 20.415 -32.525 -19.956 1.00 44.66 95 SER A O 1
ATOM 729 N N . LEU A 1 96 ? 20.257 -30.297 -20.162 1.00 49.75 96 LEU A N 1
ATOM 730 C CA . LEU A 1 96 ? 21.150 -30.185 -21.332 1.00 49.75 96 LEU A CA 1
ATOM 731 C C . LEU A 1 96 ? 22.487 -29.480 -21.046 1.00 49.75 96 LEU A C 1
ATOM 733 O O . LEU A 1 96 ? 23.329 -29.383 -21.938 1.00 49.75 96 LEU A O 1
ATOM 737 N N . ILE A 1 97 ? 22.716 -29.030 -19.810 1.00 46.28 97 ILE A N 1
ATOM 738 C CA . ILE A 1 97 ? 23.994 -28.460 -19.364 1.00 46.28 97 ILE A CA 1
ATOM 739 C C . ILE A 1 97 ? 24.631 -29.424 -18.356 1.00 46.28 97 ILE A C 1
ATOM 741 O O . ILE A 1 97 ? 24.755 -29.116 -17.178 1.00 46.28 97 ILE A O 1
ATOM 745 N N . ASP A 1 98 ? 25.027 -30.610 -18.821 1.00 42.19 98 ASP A N 1
ATOM 746 C CA . ASP A 1 98 ? 26.013 -31.427 -18.108 1.00 42.19 98 ASP A CA 1
ATOM 747 C C . ASP A 1 98 ? 26.946 -32.147 -19.089 1.00 42.19 98 ASP A C 1
ATOM 749 O O . ASP A 1 98 ? 26.722 -33.274 -19.519 1.00 42.19 98 ASP A O 1
ATOM 753 N N . SER A 1 99 ? 27.994 -31.431 -19.495 1.00 44.69 99 SER A N 1
ATOM 754 C CA . SER A 1 99 ? 29.358 -31.958 -19.453 1.00 44.69 99 SER A CA 1
ATOM 755 C C . SER A 1 99 ? 30.323 -30.793 -19.686 1.00 44.69 99 SER A C 1
ATOM 757 O O . SER A 1 99 ? 30.328 -30.191 -20.757 1.00 44.69 99 SER A O 1
ATOM 759 N N . ASN A 1 100 ? 31.145 -30.497 -18.679 1.00 42.38 100 ASN A N 1
ATOM 760 C CA . ASN A 1 100 ? 32.203 -29.478 -18.640 1.00 42.38 100 ASN A CA 1
ATOM 761 C C . ASN A 1 100 ? 31.768 -28.020 -18.423 1.00 42.38 100 ASN A C 1
ATOM 763 O O . ASN A 1 100 ? 31.857 -27.204 -19.335 1.00 42.38 100 ASN A O 1
ATOM 767 N N . ARG A 1 101 ? 31.512 -27.653 -17.160 1.00 36.62 101 ARG A N 1
ATOM 768 C CA . ARG A 1 101 ? 32.396 -26.754 -16.385 1.00 36.62 101 ARG A CA 1
ATOM 769 C C . ARG A 1 101 ? 32.043 -26.821 -14.900 1.00 36.62 101 ARG A C 1
ATOM 771 O O . ARG A 1 101 ? 30.951 -26.459 -14.488 1.00 36.62 101 ARG A O 1
ATOM 778 N N . SER A 1 102 ? 33.008 -27.270 -14.105 1.00 42.50 102 SER A N 1
ATOM 779 C CA . SER A 1 102 ? 32.977 -27.204 -12.650 1.00 42.50 102 SER A CA 1
ATOM 780 C C . SER A 1 102 ? 33.023 -25.748 -12.175 1.00 42.50 102 SER A C 1
ATOM 782 O O . SER A 1 102 ? 34.063 -25.094 -12.277 1.00 42.50 102 SER A O 1
ATOM 784 N N . SER A 1 103 ? 31.924 -25.269 -11.612 1.00 33.72 103 SER A N 1
ATOM 785 C CA . SER A 1 103 ? 31.929 -24.299 -10.516 1.00 33.72 103 SER A CA 1
ATOM 786 C C . SER A 1 103 ? 30.570 -24.381 -9.836 1.00 33.72 103 SER A C 1
ATOM 788 O O . SER A 1 103 ? 29.552 -23.979 -10.392 1.00 33.72 103 SER A O 1
ATOM 790 N N . ASP A 1 104 ? 30.611 -24.995 -8.667 1.00 37.62 104 ASP A N 1
ATOM 791 C CA . ASP A 1 104 ? 29.539 -25.238 -7.718 1.00 37.62 104 ASP A CA 1
ATOM 792 C C . ASP A 1 104 ? 28.802 -23.938 -7.349 1.00 37.62 104 ASP A C 1
ATOM 794 O O . ASP A 1 104 ? 29.391 -23.037 -6.751 1.00 37.62 104 ASP A O 1
ATOM 798 N N . VAL A 1 105 ? 27.524 -23.833 -7.721 1.00 31.77 105 VAL A N 1
ATOM 799 C CA . VAL A 1 105 ? 26.550 -22.955 -7.060 1.00 31.77 105 VAL A CA 1
ATOM 800 C C . VAL A 1 105 ? 25.246 -23.737 -6.966 1.00 31.77 105 VAL A C 1
ATOM 802 O O . VAL A 1 105 ? 24.519 -23.892 -7.948 1.00 31.77 105 VAL A O 1
ATOM 805 N N . CYS A 1 106 ? 24.977 -24.267 -5.775 1.00 30.67 106 CYS A N 1
ATOM 806 C CA . CYS A 1 106 ? 23.738 -24.941 -5.418 1.00 30.67 106 CYS A CA 1
ATOM 807 C C . CYS A 1 106 ? 22.509 -24.120 -5.843 1.00 30.67 106 CYS A C 1
ATOM 809 O O . CYS A 1 106 ? 22.250 -23.045 -5.300 1.00 30.67 106 CYS A O 1
ATOM 811 N N . LEU A 1 107 ? 21.714 -24.671 -6.764 1.00 36.66 107 LEU A N 1
ATOM 812 C CA . LEU A 1 107 ? 20.326 -24.279 -7.003 1.00 36.66 107 LEU A CA 1
ATOM 813 C C . LEU A 1 107 ? 19.489 -24.695 -5.785 1.00 36.66 107 LEU A C 1
ATOM 815 O O . LEU A 1 107 ? 18.834 -25.734 -5.784 1.00 36.66 107 LEU A O 1
ATOM 819 N N . GLY A 1 108 ? 19.550 -23.898 -4.720 1.00 31.20 108 GLY A N 1
ATOM 820 C CA . GLY A 1 108 ? 18.494 -23.893 -3.716 1.00 31.20 108 GLY A CA 1
ATOM 821 C C . GLY A 1 108 ? 17.230 -23.309 -4.342 1.00 31.20 108 GLY A C 1
ATOM 822 O O . GLY A 1 108 ? 17.312 -22.328 -5.082 1.00 31.20 108 GLY A O 1
ATOM 823 N N . GLU A 1 109 ? 16.071 -23.911 -4.072 1.00 37.50 109 GLU A N 1
ATOM 824 C CA . GLU A 1 109 ? 14.765 -23.305 -4.341 1.00 37.50 109 GLU A CA 1
ATOM 825 C C . GLU A 1 109 ? 14.731 -21.900 -3.730 1.00 37.50 109 GLU A C 1
ATOM 827 O O . GLU A 1 109 ? 14.517 -21.713 -2.534 1.00 37.50 109 GLU A O 1
ATOM 832 N N . MET A 1 110 ? 14.990 -20.888 -4.555 1.00 38.97 110 MET A N 1
ATOM 833 C CA . MET A 1 110 ? 14.939 -19.494 -4.146 1.00 38.97 110 MET A CA 1
ATOM 834 C C . MET A 1 110 ? 13.479 -19.042 -4.217 1.00 38.97 110 MET A C 1
ATOM 836 O O . MET A 1 110 ? 13.044 -18.333 -5.123 1.00 38.97 110 MET A O 1
ATOM 840 N N . ASP A 1 111 ? 12.700 -19.532 -3.255 1.00 32.28 111 ASP A N 1
ATOM 841 C CA . ASP A 1 111 ? 11.408 -18.958 -2.873 1.00 32.28 111 ASP A CA 1
ATOM 842 C C . ASP A 1 111 ? 11.592 -17.706 -1.995 1.00 32.28 111 ASP A C 1
ATOM 844 O O . ASP A 1 111 ? 10.635 -17.002 -1.691 1.00 32.28 111 ASP A O 1
ATOM 848 N N . SER A 1 112 ? 12.825 -17.352 -1.629 1.00 36.31 112 SER A N 1
ATOM 849 C CA . SER A 1 112 ? 13.112 -16.164 -0.831 1.00 36.31 112 SER A CA 1
ATOM 850 C C . SER A 1 112 ? 13.350 -14.927 -1.703 1.00 36.31 112 SER A C 1
ATOM 852 O O . SER A 1 112 ? 14.352 -14.836 -2.415 1.00 36.31 112 SER A O 1
ATOM 854 N N . VAL A 1 113 ? 12.469 -13.934 -1.583 1.00 36.78 113 VAL A N 1
ATOM 855 C CA . VAL A 1 113 ? 12.795 -12.535 -1.892 1.00 36.78 113 VAL A CA 1
ATOM 856 C C . VAL A 1 113 ? 13.859 -12.084 -0.889 1.00 36.78 113 VAL A C 1
ATOM 858 O O . VAL A 1 113 ? 13.653 -12.198 0.318 1.00 36.78 113 VAL A O 1
ATOM 861 N N . CYS A 1 114 ? 15.012 -11.623 -1.372 1.00 32.84 114 CYS A N 1
ATOM 862 C CA . CYS A 1 114 ? 16.116 -11.219 -0.505 1.00 32.84 114 CYS A CA 1
ATOM 863 C C . CYS A 1 114 ? 15.901 -9.818 0.085 1.00 32.84 114 CYS A C 1
ATOM 865 O O . CYS A 1 114 ? 15.627 -8.850 -0.622 1.00 32.84 114 CYS A O 1
ATOM 867 N N . GLU A 1 115 ? 16.092 -9.737 1.397 1.00 36.81 115 GLU A N 1
ATOM 868 C CA . GLU A 1 115 ? 16.240 -8.535 2.208 1.00 36.81 115 GLU A CA 1
ATOM 869 C C . GLU A 1 115 ? 17.638 -7.934 1.972 1.00 36.81 115 GLU A C 1
ATOM 871 O O . GLU A 1 115 ? 18.632 -8.653 1.907 1.00 36.81 115 GLU A O 1
ATOM 876 N N . VAL A 1 116 ? 17.749 -6.618 1.833 1.00 35.53 116 VAL A N 1
ATOM 877 C CA . VAL A 1 116 ? 19.034 -5.908 1.945 1.00 35.53 116 VAL A CA 1
ATOM 878 C C . VAL A 1 116 ? 18.936 -4.970 3.162 1.00 35.53 116 VAL A C 1
ATOM 880 O O . VAL A 1 116 ? 17.837 -4.879 3.698 1.00 35.53 116 VAL A O 1
ATOM 883 N N . GLN A 1 117 ? 19.999 -4.281 3.627 1.00 35.78 117 GLN A N 1
ATOM 884 C CA . GLN A 1 117 ? 20.091 -3.669 4.979 1.00 35.78 117 GLN A CA 1
ATOM 885 C C . GLN A 1 117 ? 20.373 -2.134 5.051 1.00 35.78 117 GLN A C 1
ATOM 887 O O . GLN A 1 117 ? 21.427 -1.713 4.615 1.00 35.78 117 GLN A O 1
ATOM 892 N N . GLY A 1 118 ? 19.531 -1.275 5.652 1.00 32.81 118 GLY A N 1
ATOM 893 C CA . GLY A 1 118 ? 19.677 0.196 5.674 1.00 32.81 118 GLY A CA 1
ATOM 894 C C . GLY A 1 118 ? 20.157 0.834 6.990 1.00 32.81 118 GLY A C 1
ATOM 895 O O . GLY A 1 118 ? 19.469 0.748 8.000 1.00 32.81 118 GLY A O 1
ATOM 896 N N . ASN A 1 119 ? 21.292 1.558 7.010 1.00 28.52 119 ASN A N 1
ATOM 897 C CA . ASN A 1 119 ? 21.737 2.327 8.188 1.00 28.52 119 ASN A CA 1
ATOM 898 C C . ASN A 1 119 ? 20.838 3.554 8.408 1.00 28.52 119 ASN A C 1
ATOM 900 O O . ASN A 1 119 ? 20.968 4.575 7.723 1.00 28.52 119 ASN A O 1
ATOM 904 N N . CYS A 1 120 ? 19.994 3.464 9.431 1.00 31.83 120 CYS A N 1
ATOM 905 C CA . CYS A 1 120 ? 19.433 4.607 10.133 1.00 31.83 120 CYS A CA 1
ATOM 906 C C . CYS A 1 120 ? 20.437 5.065 11.200 1.00 31.83 120 CYS A C 1
ATOM 908 O O . CYS A 1 120 ? 20.791 4.302 12.099 1.00 31.83 120 CYS A O 1
ATOM 910 N N . LEU A 1 121 ? 20.876 6.324 11.122 1.00 30.59 121 LEU A N 1
ATOM 911 C CA . LEU A 1 121 ? 21.509 7.010 12.248 1.00 30.59 121 LEU A CA 1
ATOM 912 C C . LEU A 1 121 ? 20.594 6.898 13.476 1.00 30.59 121 LEU A C 1
ATOM 914 O O . LEU A 1 121 ? 19.389 7.141 13.391 1.00 30.59 121 LEU A O 1
ATOM 918 N N . GLN A 1 122 ? 21.191 6.474 14.5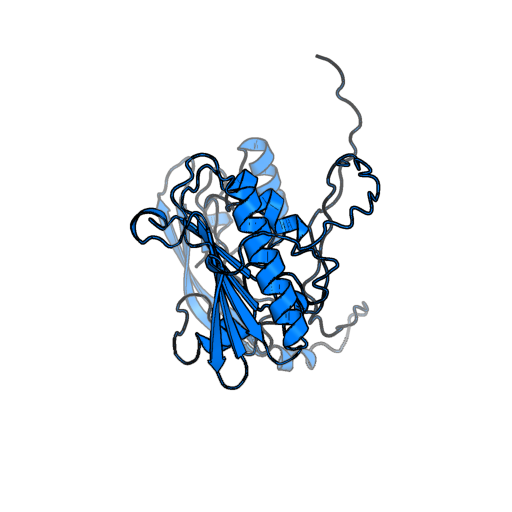90 1.00 31.78 122 GLN A N 1
ATOM 919 C CA . GLN A 1 122 ? 20.551 6.209 15.875 1.00 31.78 122 GLN A CA 1
ATOM 920 C C . GLN A 1 122 ? 19.553 7.310 16.252 1.00 31.78 122 GLN A C 1
ATOM 922 O O . GLN A 1 122 ? 19.932 8.406 16.659 1.00 31.78 122 GLN A O 1
ATOM 927 N N . ARG A 1 123 ? 18.255 6.995 16.186 1.00 28.02 123 ARG A N 1
ATOM 928 C CA . ARG A 1 123 ? 17.237 7.776 16.887 1.00 28.02 123 ARG A CA 1
ATOM 929 C C . ARG A 1 123 ? 17.326 7.404 18.364 1.00 28.02 123 ARG A C 1
ATOM 931 O O . ARG A 1 123 ? 17.041 6.271 18.745 1.00 28.02 123 ARG A O 1
ATOM 938 N N . CYS A 1 124 ? 17.799 8.351 19.168 1.00 25.45 124 CYS A N 1
ATOM 939 C CA . CYS A 1 124 ? 17.995 8.212 20.605 1.00 25.45 124 CYS A CA 1
ATOM 940 C C . CYS A 1 124 ? 16.761 7.604 21.288 1.00 25.45 124 CYS A C 1
ATOM 942 O O . CYS A 1 124 ? 15.665 8.161 21.232 1.00 25.45 124 CYS A O 1
ATOM 944 N N . LYS A 1 125 ? 16.962 6.465 21.963 1.00 25.45 125 LYS A N 1
ATOM 945 C CA . LYS A 1 125 ? 15.996 5.873 22.893 1.00 25.45 125 LYS A CA 1
ATOM 946 C C . LYS A 1 125 ? 15.766 6.850 24.046 1.00 25.45 125 LYS A C 1
ATOM 948 O O . LYS A 1 125 ? 16.586 6.928 24.960 1.00 25.45 125 LYS A O 1
ATOM 953 N N . ALA A 1 126 ? 14.642 7.555 24.041 1.00 25.20 126 ALA A N 1
ATOM 954 C CA . ALA A 1 126 ? 14.097 8.088 25.278 1.00 25.20 126 ALA A CA 1
ATOM 955 C C . ALA A 1 126 ? 13.482 6.910 26.050 1.00 25.20 126 ALA A C 1
ATOM 957 O O . ALA A 1 126 ? 12.492 6.322 25.622 1.00 25.20 126 ALA A O 1
ATOM 958 N N . LYS A 1 127 ? 14.110 6.519 27.165 1.00 20.94 127 LYS A N 1
ATOM 959 C CA . LYS A 1 127 ? 13.498 5.623 28.153 1.00 20.94 127 LYS A CA 1
ATOM 960 C C . LYS A 1 127 ? 12.275 6.334 28.733 1.00 20.94 127 LYS A C 1
ATOM 962 O O . LYS A 1 127 ? 12.438 7.263 29.519 1.00 20.94 127 LYS A O 1
ATOM 967 N N . CYS A 1 128 ? 11.074 5.880 28.396 1.00 24.83 128 CYS A N 1
ATOM 968 C CA . CYS A 1 128 ? 9.888 6.204 29.178 1.00 24.83 128 CYS A CA 1
ATOM 969 C C . CYS A 1 128 ? 9.741 5.141 30.267 1.00 24.83 128 CYS A C 1
ATOM 971 O O . CYS A 1 128 ? 9.723 3.943 29.996 1.00 24.83 128 CYS A O 1
ATOM 973 N N . GLN A 1 129 ? 9.749 5.602 31.513 1.00 23.98 129 GLN A N 1
ATOM 974 C CA . GLN A 1 129 ? 9.611 4.770 32.697 1.00 23.98 129 GLN A CA 1
ATOM 975 C C . GLN A 1 129 ? 8.240 4.086 32.686 1.00 23.98 129 GLN A C 1
ATOM 977 O O . GLN A 1 129 ? 7.227 4.721 32.399 1.00 23.98 129 GLN A O 1
ATOM 982 N N . SER A 1 130 ? 8.237 2.794 33.010 1.00 28.44 130 SER A N 1
ATOM 983 C CA . SER A 1 130 ? 7.049 2.008 33.339 1.00 28.44 130 SER A CA 1
ATOM 984 C C . SER A 1 130 ? 6.375 2.631 34.565 1.00 28.44 130 SER A C 1
ATOM 986 O O . SER A 1 130 ? 6.740 2.339 35.704 1.00 28.44 130 SER A O 1
ATOM 988 N N . GLY A 1 131 ? 5.432 3.536 34.323 1.00 24.91 131 GLY A N 1
ATOM 989 C CA . GLY A 1 131 ? 4.473 3.997 35.313 1.00 24.91 131 GLY A CA 1
ATOM 990 C C . GLY A 1 131 ? 3.241 3.114 35.226 1.00 24.91 131 GLY A C 1
ATOM 991 O O . GLY A 1 131 ? 2.415 3.302 34.336 1.00 24.91 131 GLY A O 1
ATOM 992 N N . ASP A 1 132 ? 3.147 2.150 36.134 1.00 29.64 132 ASP A N 1
ATOM 993 C CA . ASP A 1 132 ? 1.921 1.416 36.419 1.00 29.64 132 ASP A CA 1
ATOM 994 C C . ASP A 1 132 ? 0.880 2.424 36.930 1.00 29.64 132 ASP A C 1
ATOM 996 O O . ASP A 1 132 ? 0.911 2.863 38.080 1.00 29.64 132 ASP A O 1
ATOM 1000 N N . VAL A 1 133 ? 0.018 2.895 36.029 1.00 25.91 133 VAL A N 1
ATOM 1001 C CA . VAL A 1 133 ? -1.142 3.715 36.376 1.00 25.91 133 VAL A CA 1
ATOM 1002 C C . VAL A 1 133 ? -2.364 2.851 36.139 1.00 25.91 133 VAL A C 1
ATOM 1004 O O . VAL A 1 133 ? -2.927 2.805 35.044 1.00 25.91 133 VAL A O 1
ATOM 1007 N N . THR A 1 134 ? -2.776 2.170 37.205 1.00 27.14 134 THR A N 1
ATOM 1008 C CA . THR A 1 134 ? -4.111 1.592 37.330 1.00 27.14 134 THR A CA 1
ATOM 1009 C C . THR A 1 134 ? -5.126 2.736 37.241 1.00 27.14 134 THR A C 1
ATOM 1011 O O . THR A 1 134 ? -5.435 3.400 38.228 1.00 27.14 134 THR A O 1
ATOM 1014 N N . PHE A 1 135 ? -5.613 3.019 36.032 1.00 31.52 135 PHE A N 1
ATOM 1015 C CA . PHE A 1 135 ? -6.709 3.958 35.824 1.00 31.52 135 PHE A CA 1
ATOM 1016 C C . PHE A 1 135 ? -8.015 3.186 36.005 1.00 31.52 135 PHE A C 1
ATOM 1018 O O . PHE A 1 135 ? -8.417 2.404 35.144 1.00 31.52 135 PHE A O 1
ATOM 1025 N N . SER A 1 136 ? -8.632 3.371 37.172 1.00 30.89 136 SER A N 1
ATOM 1026 C CA . SER A 1 136 ? -9.963 2.864 37.500 1.00 30.89 136 SER A CA 1
ATOM 1027 C C . SER A 1 136 ? -10.952 3.220 36.384 1.00 30.89 136 SER A C 1
ATOM 1029 O O . SER A 1 136 ? -11.113 4.390 36.046 1.00 30.89 136 SER A O 1
ATOM 1031 N N . LEU A 1 137 ? -11.622 2.210 35.826 1.00 40.00 137 LEU A N 1
ATOM 1032 C CA . LEU A 1 137 ? -12.673 2.296 34.799 1.00 40.00 137 LEU A CA 1
ATOM 1033 C C . LEU A 1 137 ? -13.984 2.932 35.306 1.00 40.00 137 LEU A C 1
ATOM 1035 O O . LEU A 1 137 ? -15.068 2.642 34.806 1.00 40.00 137 LEU A O 1
ATOM 1039 N N . THR A 1 138 ? -13.918 3.792 36.311 1.00 38.41 138 THR A N 1
ATOM 1040 C CA . THR A 1 138 ? -15.093 4.446 36.876 1.00 38.41 138 THR A CA 1
ATOM 1041 C C . THR A 1 138 ? -15.345 5.769 36.159 1.00 38.41 138 THR A C 1
ATOM 1043 O O . THR A 1 138 ? -14.580 6.715 36.315 1.00 38.41 138 THR A O 1
ATOM 1046 N N . GLU A 1 139 ? -16.446 5.790 35.398 1.00 40.41 139 GLU A N 1
ATOM 1047 C CA . GLU A 1 139 ? -17.180 6.972 34.913 1.00 40.41 139 GLU A CA 1
ATOM 1048 C C . GLU A 1 139 ? -16.661 7.693 33.655 1.00 40.41 139 GLU A C 1
ATOM 1050 O O . GLU A 1 139 ? -16.672 8.916 33.565 1.00 40.41 139 GLU A O 1
ATOM 1055 N N . VAL A 1 140 ? -16.346 6.948 32.592 1.00 45.09 140 VAL A N 1
ATOM 1056 C CA . VAL A 1 140 ? -16.794 7.416 31.266 1.00 45.09 140 VAL A CA 1
ATOM 1057 C C . VAL A 1 140 ? -18.184 6.825 31.087 1.00 45.09 140 VAL A C 1
ATOM 1059 O O . VAL A 1 140 ? -18.308 5.604 31.039 1.00 45.09 140 VAL A O 1
ATOM 1062 N N . GLU A 1 141 ? -19.227 7.661 31.084 1.00 49.44 141 GLU A N 1
ATOM 1063 C CA . GLU A 1 141 ? -20.622 7.220 30.965 1.00 49.44 141 GLU A CA 1
ATOM 1064 C C . GLU A 1 141 ? -20.769 6.217 29.807 1.00 49.44 141 GLU A C 1
ATOM 1066 O O . GLU A 1 141 ? -20.744 6.599 28.634 1.00 49.44 141 GLU A O 1
ATOM 1071 N N . GLU A 1 142 ? -20.954 4.931 30.132 1.00 52.25 142 GLU A N 1
ATOM 1072 C CA . GLU A 1 142 ? -21.132 3.837 29.161 1.00 52.25 142 GLU A CA 1
ATOM 1073 C C . GLU A 1 142 ? -22.259 4.117 28.146 1.00 52.25 142 GLU A C 1
ATOM 1075 O O . GLU A 1 142 ? -22.299 3.519 27.076 1.00 52.25 142 GLU A O 1
ATOM 1080 N N . HIS A 1 143 ? -23.136 5.076 28.454 1.00 53.53 143 HIS A N 1
ATOM 1081 C CA . HIS A 1 143 ? -24.305 5.497 27.689 1.00 53.53 143 HIS A CA 1
ATOM 1082 C C . HIS A 1 143 ? -24.012 6.256 26.381 1.00 53.53 143 HIS A C 1
ATOM 1084 O O . HIS A 1 143 ? -24.939 6.460 25.602 1.00 53.53 143 HIS A O 1
ATOM 1090 N N . LYS A 1 144 ? -22.770 6.688 26.115 1.00 72.62 144 LYS A N 1
ATOM 1091 C CA . LYS A 1 144 ? -22.418 7.432 24.879 1.00 72.62 144 LYS A CA 1
ATOM 1092 C C . LYS A 1 144 ? -21.577 6.636 23.892 1.00 72.62 144 LYS A C 1
ATOM 1094 O O . LYS A 1 144 ? -21.374 7.073 22.762 1.00 72.62 144 LYS A O 1
ATOM 1099 N N . LEU A 1 145 ? -21.060 5.489 24.315 1.00 82.38 145 LEU A N 1
ATOM 1100 C CA . LEU A 1 145 ? -20.172 4.680 23.501 1.00 82.38 145 LEU A CA 1
ATOM 1101 C C . LEU A 1 145 ? -20.977 3.599 22.794 1.00 82.38 145 LEU A C 1
ATOM 1103 O O . LEU A 1 145 ? -21.508 2.684 23.424 1.00 82.38 145 LEU A O 1
ATOM 1107 N N . HIS A 1 146 ? -21.036 3.691 21.475 1.00 86.56 146 HIS A N 1
ATOM 1108 C CA . HIS A 1 146 ? -21.747 2.722 20.661 1.00 86.56 146 HIS A CA 1
ATOM 1109 C C . HIS A 1 146 ? -20.775 1.703 20.117 1.00 86.56 146 HIS A C 1
ATOM 1111 O O . HIS A 1 146 ? -19.691 2.046 19.649 1.00 86.56 146 HIS A O 1
ATOM 1117 N N . ILE A 1 147 ? -21.189 0.443 20.169 1.00 89.00 147 ILE A N 1
ATOM 1118 C CA . ILE A 1 147 ? -20.468 -0.652 19.548 1.00 89.00 147 ILE A CA 1
ATOM 1119 C C . ILE A 1 147 ? -21.450 -1.543 18.807 1.00 89.00 147 ILE A C 1
ATOM 1121 O O . ILE A 1 147 ? -22.483 -1.934 19.352 1.00 89.00 147 ILE A O 1
ATOM 1125 N N . SER A 1 148 ? -21.125 -1.884 17.568 1.00 90.56 148 SER A N 1
ATOM 1126 C CA . SER A 1 148 ? -21.874 -2.873 16.804 1.00 90.56 148 SER A CA 1
ATOM 1127 C C . SER A 1 148 ? -20.945 -3.973 16.313 1.00 90.56 148 SER A C 1
ATOM 1129 O O . SER A 1 148 ? -19.747 -3.761 16.114 1.00 90.56 148 SER A O 1
ATOM 1131 N N . LYS A 1 149 ? -21.508 -5.172 16.161 1.00 90.69 149 LYS A N 1
ATOM 1132 C CA . LYS A 1 149 ? -20.807 -6.339 15.642 1.00 90.69 149 LYS A CA 1
ATOM 1133 C C . LYS A 1 149 ? -21.612 -6.936 14.505 1.00 90.69 149 LYS A C 1
ATOM 1135 O O . LYS A 1 149 ? -22.780 -7.272 14.696 1.00 90.69 149 LYS A O 1
ATOM 1140 N N . THR A 1 150 ? -20.946 -7.166 13.386 1.00 88.56 150 THR A N 1
ATOM 1141 C CA . THR A 1 150 ? -21.512 -7.889 12.248 1.00 88.56 150 THR A CA 1
ATOM 1142 C C . THR A 1 150 ? -20.675 -9.134 12.019 1.00 88.56 150 THR A C 1
ATOM 1144 O O . THR A 1 150 ? -19.448 -9.062 12.000 1.00 88.56 150 THR A O 1
ATOM 1147 N N . LYS A 1 151 ? -21.316 -10.298 11.902 1.00 86.62 151 LYS A N 1
ATOM 1148 C CA . LYS A 1 151 ? -20.626 -11.576 11.710 1.00 86.62 151 LYS A CA 1
ATOM 1149 C C . LYS A 1 151 ? -20.900 -12.109 10.306 1.00 86.62 151 LYS A C 1
ATOM 1151 O O . LYS A 1 151 ? -22.058 -12.237 9.930 1.00 86.62 151 LYS A O 1
ATOM 1156 N N . ASN A 1 152 ? -19.828 -12.483 9.619 1.00 80.56 152 ASN A N 1
ATOM 1157 C CA . ASN A 1 152 ? -19.833 -13.345 8.440 1.00 80.56 152 ASN A CA 1
ATOM 1158 C C . ASN A 1 152 ? -19.191 -14.694 8.818 1.00 80.56 152 ASN A C 1
ATOM 1160 O O . ASN A 1 152 ? -18.734 -14.858 9.952 1.00 80.56 152 ASN A O 1
ATOM 1164 N N . ASP A 1 153 ? -19.167 -15.657 7.896 1.00 78.88 153 ASP A N 1
ATOM 1165 C CA . ASP A 1 153 ? -18.763 -17.042 8.189 1.00 78.88 153 ASP A CA 1
ATOM 1166 C C . ASP A 1 153 ? -17.399 -17.126 8.898 1.00 78.88 153 ASP A C 1
ATOM 1168 O O . ASP A 1 153 ? -17.331 -17.594 10.038 1.00 78.88 153 ASP A O 1
ATOM 1172 N N . ASP A 1 154 ? -16.359 -16.531 8.303 1.00 86.44 154 ASP A N 1
ATOM 1173 C CA . ASP A 1 154 ? -14.979 -16.641 8.805 1.00 86.44 154 ASP A CA 1
ATOM 1174 C C . ASP A 1 154 ? -14.363 -15.304 9.266 1.00 86.44 154 ASP A C 1
ATOM 1176 O O . ASP A 1 154 ? -13.154 -15.181 9.492 1.00 86.44 154 ASP A O 1
ATOM 1180 N N . THR A 1 155 ? -15.176 -14.251 9.330 1.00 90.75 155 THR A N 1
ATOM 1181 C CA . THR A 1 155 ? -14.743 -12.912 9.749 1.00 90.75 155 THR A CA 1
ATOM 1182 C C . THR A 1 155 ? -15.866 -12.199 10.473 1.00 90.75 155 THR A C 1
ATOM 1184 O O . THR A 1 155 ? -17.040 -12.418 10.180 1.00 90.75 155 THR A O 1
ATOM 1187 N N . PHE A 1 156 ? -15.532 -11.263 11.347 1.00 93.06 156 PHE A N 1
ATOM 1188 C CA . PHE A 1 156 ? -16.513 -10.340 11.905 1.00 93.06 156 PHE A CA 1
ATOM 1189 C C . PHE A 1 156 ? -15.952 -8.924 11.918 1.00 93.06 156 PHE A C 1
ATOM 1191 O O . PHE A 1 156 ? -14.739 -8.738 12.003 1.00 93.06 156 PHE A O 1
ATOM 1198 N N . SER A 1 157 ? -16.833 -7.930 11.835 1.00 94.50 157 SER A N 1
ATOM 1199 C CA . SER A 1 157 ? -16.462 -6.539 12.057 1.00 94.50 157 SER A CA 1
ATOM 1200 C C . SER A 1 157 ? -16.952 -6.055 13.414 1.00 94.50 157 SER A C 1
ATOM 1202 O O . SER A 1 157 ? -17.996 -6.489 13.910 1.00 94.50 157 SER A O 1
ATOM 1204 N N . ILE A 1 158 ? -16.163 -5.182 14.035 1.00 95.31 158 ILE A N 1
ATOM 1205 C CA . ILE A 1 158 ? -16.560 -4.396 15.200 1.00 95.31 158 ILE A CA 1
ATOM 1206 C C . ILE A 1 158 ? -16.471 -2.936 14.785 1.00 95.31 158 ILE A C 1
ATOM 1208 O O . ILE A 1 158 ? -15.392 -2.478 14.417 1.00 95.31 158 ILE A O 1
ATOM 1212 N N . SER A 1 159 ? -17.577 -2.205 14.885 1.00 94.62 159 SER A N 1
ATOM 1213 C CA . SER A 1 159 ? -17.558 -0.749 14.758 1.00 94.62 159 SER A CA 1
ATOM 1214 C C . SER A 1 159 ? -17.792 -0.089 16.107 1.00 94.62 159 SER A C 1
ATOM 1216 O O . SER A 1 159 ? -18.578 -0.593 16.909 1.00 94.62 159 SER A O 1
ATOM 1218 N N . CYS A 1 160 ? -17.083 1.002 16.379 1.00 94.44 160 CYS A N 1
ATOM 1219 C CA . CYS A 1 160 ? -17.112 1.699 17.654 1.00 94.44 160 CYS A CA 1
ATOM 1220 C C . CYS A 1 160 ? -16.953 3.206 17.445 1.00 94.44 160 CYS A C 1
ATOM 1222 O O . CYS A 1 160 ? -16.057 3.651 16.722 1.00 94.44 160 CYS A O 1
ATOM 1224 N N . TRP A 1 161 ? -17.808 3.990 18.096 1.00 93.00 161 TRP A N 1
ATOM 1225 C CA . TRP A 1 161 ? -17.731 5.449 18.094 1.00 93.00 161 TRP A CA 1
ATOM 1226 C C . TRP A 1 161 ? -18.305 6.023 19.383 1.00 93.00 161 TRP A C 1
ATOM 1228 O O . TRP A 1 161 ? -19.104 5.385 20.075 1.00 93.00 161 TRP A O 1
ATOM 1238 N N . LEU A 1 162 ? -17.897 7.247 19.698 1.00 88.00 162 LEU A N 1
ATOM 1239 C CA . LEU A 1 162 ? -18.418 7.991 20.834 1.00 88.00 162 LEU A CA 1
ATOM 1240 C C . LEU A 1 162 ? -19.428 9.019 20.325 1.00 88.00 162 LEU A C 1
ATOM 1242 O O . LEU A 1 162 ? -19.066 9.932 19.591 1.00 88.00 162 LEU A O 1
ATOM 1246 N N . GLN A 1 163 ? -20.695 8.876 20.701 1.00 81.38 163 GLN A N 1
ATOM 1247 C CA . GLN A 1 163 ? -21.717 9.861 20.373 1.00 81.38 163 GLN A CA 1
ATOM 1248 C C . GLN A 1 163 ? -21.456 11.144 21.167 1.00 81.38 163 GLN A C 1
ATOM 1250 O O . GLN A 1 163 ? -21.341 11.116 22.395 1.00 81.38 163 GLN A O 1
ATOM 1255 N N . ASP A 1 164 ? -21.333 12.264 20.456 1.00 70.62 164 ASP A N 1
ATOM 1256 C CA . ASP A 1 164 ? -20.951 13.532 21.070 1.00 70.62 164 ASP A CA 1
ATOM 1257 C C . ASP A 1 164 ? -22.039 14.016 22.034 1.00 70.62 164 ASP A C 1
ATOM 1259 O O . ASP A 1 164 ? -23.224 14.062 21.695 1.00 70.62 164 ASP A O 1
ATOM 1263 N N . SER A 1 165 ? -21.635 14.418 23.236 1.00 55.25 165 SER A N 1
ATOM 1264 C CA . SER A 1 165 ? -22.514 15.104 24.178 1.00 55.25 165 SER A CA 1
ATOM 1265 C C . SER A 1 165 ? -22.100 16.556 24.302 1.00 55.25 165 SER A C 1
ATOM 1267 O O . SER A 1 165 ? -21.593 16.932 25.347 1.00 55.25 165 SER A O 1
ATOM 1269 N N . CYS A 1 166 ? -22.274 17.354 23.248 1.00 47.78 166 CYS A N 1
ATOM 1270 C CA . CYS A 1 166 ? -22.245 18.826 23.265 1.00 47.78 166 CYS A CA 1
ATOM 1271 C C . CYS A 1 166 ? -21.189 19.514 24.170 1.00 47.78 166 CYS A C 1
ATOM 1273 O O . CYS A 1 166 ? -21.444 20.618 24.653 1.00 47.78 166 CYS A O 1
ATOM 1275 N N . GLN A 1 167 ? -20.02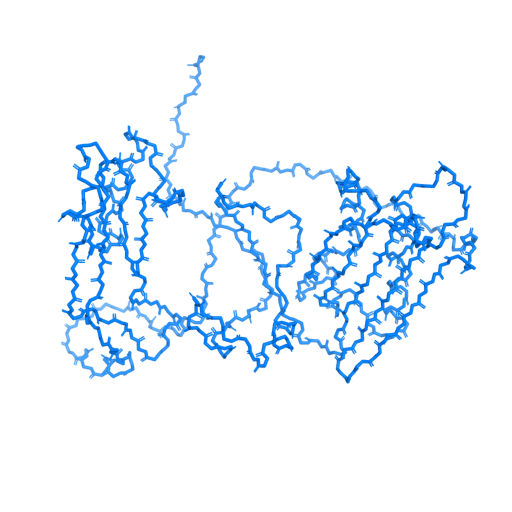2 18.917 24.433 1.00 51.91 167 GLN A N 1
ATOM 1276 C CA . GLN A 1 167 ? -18.988 19.538 25.261 1.00 51.91 167 GLN A CA 1
ATOM 1277 C C . GLN A 1 167 ? -17.825 19.942 24.367 1.00 51.91 167 GLN A C 1
ATOM 1279 O O . GLN A 1 167 ? -17.050 19.117 23.893 1.00 51.91 167 GLN A O 1
ATOM 1284 N N . ALA A 1 168 ? -17.728 21.254 24.153 1.00 50.00 168 ALA A N 1
ATOM 1285 C CA . ALA A 1 168 ? -16.784 21.937 23.274 1.00 50.00 168 ALA A CA 1
ATOM 1286 C C . ALA A 1 168 ? -15.292 21.790 23.664 1.00 50.00 168 ALA A C 1
ATOM 1288 O O . ALA A 1 168 ? -14.451 22.485 23.104 1.00 50.00 168 ALA A O 1
ATOM 1289 N N . SER A 1 169 ? -14.952 20.923 24.622 1.00 51.00 169 SER A N 1
ATOM 1290 C CA . SER A 1 169 ? -13.605 20.763 25.186 1.00 51.00 169 SER A CA 1
ATOM 1291 C C . SER A 1 169 ? -13.044 19.342 25.110 1.00 51.00 169 SER A C 1
ATOM 1293 O O . SER A 1 169 ? -11.961 19.095 25.638 1.00 51.00 169 SER A O 1
ATOM 1295 N N . ALA A 1 170 ? -13.758 18.392 24.509 1.00 61.19 170 ALA A N 1
ATOM 1296 C CA . ALA A 1 170 ? -13.308 17.009 24.518 1.00 61.19 170 ALA A CA 1
ATOM 1297 C C . ALA A 1 170 ? -12.248 16.749 23.427 1.00 61.19 170 ALA A C 1
ATOM 1299 O O . ALA A 1 170 ? -12.423 17.068 22.251 1.00 61.19 170 ALA A O 1
ATOM 1300 N N . ASP A 1 171 ? -11.109 16.220 23.873 1.00 79.75 171 ASP A N 1
ATOM 1301 C CA . ASP A 1 171 ? -9.903 15.963 23.089 1.00 79.75 171 ASP A CA 1
ATOM 1302 C C . ASP A 1 171 ? -10.083 14.718 22.202 1.00 79.75 171 ASP A C 1
ATOM 1304 O O . ASP A 1 171 ? -10.356 13.623 22.701 1.00 79.75 171 ASP A O 1
ATOM 1308 N N . LEU A 1 172 ? -9.892 14.867 20.885 1.00 84.50 172 LEU A N 1
ATOM 1309 C CA . LEU A 1 172 ? -9.942 13.769 19.912 1.00 84.50 172 LEU A CA 1
ATOM 1310 C C . LEU A 1 172 ? -9.005 12.614 20.304 1.00 84.50 172 LEU A C 1
ATOM 1312 O O . LEU A 1 172 ? -9.352 11.451 20.090 1.00 84.50 172 LEU A O 1
ATOM 1316 N N . GLN A 1 173 ? -7.839 12.895 20.902 1.00 86.81 173 GLN A N 1
ATOM 1317 C CA . GLN A 1 173 ? -6.958 11.824 21.378 1.00 86.81 173 GLN A CA 1
ATOM 1318 C C . GLN A 1 173 ? -7.606 11.007 22.487 1.00 86.81 173 GLN A C 1
ATOM 1320 O O . GLN A 1 173 ? -7.423 9.789 22.543 1.00 86.81 173 GLN A O 1
ATOM 1325 N N . GLN A 1 174 ? -8.325 11.669 23.389 1.00 86.56 174 GLN A N 1
ATOM 1326 C CA . GLN A 1 174 ? -8.980 11.002 24.498 1.00 86.56 174 GLN A CA 1
ATOM 1327 C C . GLN A 1 174 ? -10.137 10.136 24.001 1.00 86.56 174 GLN A C 1
ATOM 1329 O O . GLN A 1 174 ? -10.221 8.972 24.397 1.00 86.56 174 GLN A O 1
ATOM 1334 N N . ASP A 1 175 ? -10.953 10.643 23.077 1.00 88.81 175 ASP A N 1
ATOM 1335 C CA . ASP A 1 175 ? -12.005 9.846 22.438 1.00 88.81 175 ASP A CA 1
ATOM 1336 C C . ASP A 1 175 ? -11.425 8.617 21.743 1.00 88.81 175 ASP A C 1
ATOM 1338 O O . ASP A 1 175 ? -11.900 7.499 21.938 1.00 88.81 175 ASP A O 1
ATOM 1342 N N . LEU A 1 176 ? -10.354 8.809 20.969 1.00 91.75 176 LEU A N 1
ATOM 1343 C CA . LEU A 1 176 ? -9.693 7.731 20.248 1.00 91.75 176 LEU A CA 1
ATOM 1344 C C . LEU A 1 176 ? -9.175 6.652 21.206 1.00 91.75 176 LEU A C 1
ATOM 1346 O O . LEU A 1 176 ? -9.371 5.465 20.953 1.00 91.75 176 LEU A O 1
ATOM 1350 N N . LYS A 1 177 ? -8.556 7.045 22.328 1.00 91.38 177 LYS A N 1
ATOM 1351 C CA . LYS A 1 177 ? -8.102 6.110 23.372 1.00 91.38 177 LYS A CA 1
ATOM 1352 C C . LYS A 1 177 ? -9.267 5.320 23.964 1.00 91.38 177 LYS A C 1
ATOM 1354 O O . LYS A 1 177 ? -9.129 4.118 24.174 1.00 91.38 177 LYS A O 1
ATOM 1359 N N . VAL A 1 178 ? -10.400 5.971 24.235 1.00 91.31 178 VAL A N 1
ATOM 1360 C CA . VAL A 1 178 ? -11.604 5.306 24.761 1.00 91.31 178 VAL A CA 1
ATOM 1361 C C . VAL A 1 178 ? -12.155 4.301 23.745 1.00 91.31 178 VAL A C 1
ATOM 1363 O O . VAL A 1 178 ? -12.430 3.156 24.109 1.00 91.31 178 VAL A O 1
ATOM 1366 N N . ILE A 1 179 ? -12.253 4.693 22.472 1.00 93.25 179 ILE A N 1
ATOM 1367 C CA . ILE A 1 179 ? -12.740 3.838 21.381 1.00 93.25 179 ILE A CA 1
ATOM 1368 C C . ILE A 1 179 ? -11.828 2.616 21.199 1.00 93.25 179 ILE A C 1
ATOM 1370 O O . ILE A 1 179 ? -12.322 1.487 21.194 1.00 93.25 179 ILE A O 1
ATOM 1374 N N . LEU A 1 180 ? -10.507 2.817 21.109 1.00 94.31 180 LEU A N 1
ATOM 1375 C CA . LEU A 1 180 ? -9.528 1.735 20.941 1.00 94.31 180 LEU A CA 1
ATOM 1376 C C . LEU A 1 180 ? -9.544 0.759 22.124 1.00 94.31 180 LEU A C 1
ATOM 1378 O O . LEU A 1 180 ? -9.638 -0.448 21.905 1.00 94.31 180 LEU A O 1
ATOM 1382 N N . ARG A 1 181 ? -9.564 1.257 23.371 1.00 93.56 181 ARG A N 1
ATOM 1383 C CA . ARG A 1 181 ? -9.700 0.405 24.570 1.00 93.56 181 ARG A CA 1
ATOM 1384 C C . ARG A 1 181 ? -10.979 -0.420 24.548 1.00 93.56 181 ARG A C 1
ATOM 1386 O O . ARG A 1 181 ? -10.973 -1.585 24.935 1.00 93.56 181 ARG A O 1
ATOM 1393 N N . LYS A 1 182 ? -12.099 0.156 24.104 1.00 93.81 182 LYS A N 1
ATOM 1394 C CA . LYS A 1 182 ? -13.361 -0.588 24.035 1.00 93.81 182 LYS A CA 1
ATOM 1395 C C . LYS A 1 182 ? -13.306 -1.707 23.005 1.00 93.81 182 LYS A C 1
ATOM 1397 O O . LYS A 1 182 ? -13.810 -2.793 23.289 1.00 93.81 182 LYS A O 1
ATOM 1402 N N . ILE A 1 183 ? -12.711 -1.448 21.840 1.00 94.94 183 ILE A N 1
ATOM 1403 C CA . ILE A 1 183 ? -12.504 -2.473 20.813 1.00 94.94 183 ILE A CA 1
ATOM 1404 C C . ILE A 1 183 ? -11.626 -3.591 21.375 1.00 94.94 183 ILE A C 1
ATOM 1406 O O . ILE A 1 183 ? -12.014 -4.749 21.283 1.00 94.94 183 ILE A O 1
ATOM 1410 N N . GLU A 1 184 ? -10.518 -3.259 22.033 1.00 94.75 184 GLU A N 1
ATOM 1411 C CA . GLU A 1 184 ? -9.616 -4.228 22.665 1.00 94.75 184 GLU A CA 1
ATOM 1412 C C . GLU A 1 184 ? -10.330 -5.117 23.695 1.00 94.75 184 GLU A C 1
ATOM 1414 O O . GLU A 1 184 ? -10.283 -6.342 23.598 1.00 94.75 184 GLU A O 1
ATOM 1419 N N . VAL A 1 185 ? -11.092 -4.523 24.620 1.00 94.12 185 VAL A N 1
ATOM 1420 C CA . VAL A 1 185 ? -11.904 -5.274 25.597 1.00 94.12 185 VAL A CA 1
ATOM 1421 C C . VAL A 1 185 ? -12.894 -6.217 24.903 1.00 94.12 185 VAL A C 1
ATOM 1423 O O . VAL A 1 185 ? -13.182 -7.309 25.395 1.00 94.12 185 VAL A O 1
ATOM 1426 N N . GLN A 1 186 ? -13.439 -5.813 23.757 1.00 94.06 186 GLN A N 1
ATOM 1427 C CA . GLN A 1 186 ? -14.417 -6.606 23.016 1.00 94.06 186 GLN A CA 1
ATOM 1428 C C . GLN A 1 186 ? -13.763 -7.725 22.217 1.00 94.06 186 GLN A C 1
ATOM 1430 O O . GLN A 1 186 ? -14.292 -8.833 22.216 1.00 94.06 186 GLN A O 1
ATOM 1435 N N . LEU A 1 187 ? -12.599 -7.478 21.616 1.00 93.81 187 LEU A N 1
ATOM 1436 C CA . LEU A 1 187 ? -11.767 -8.521 21.021 1.00 93.81 187 LEU A CA 1
ATOM 1437 C C . LEU A 1 187 ? -11.456 -9.596 22.068 1.00 93.81 187 LEU A C 1
ATOM 1439 O O . LEU A 1 187 ? -11.795 -10.761 21.849 1.00 93.81 187 LEU A O 1
ATOM 1443 N N . LEU A 1 188 ? -10.965 -9.192 23.245 1.00 94.50 188 LEU A N 1
ATOM 1444 C CA . LEU A 1 188 ? -10.647 -10.105 24.347 1.00 94.50 188 LEU A CA 1
ATOM 1445 C C . LEU A 1 188 ? -11.872 -10.902 24.810 1.00 94.50 188 LEU A C 1
ATOM 1447 O O . LEU A 1 188 ? -11.788 -12.114 24.997 1.00 94.50 188 LEU A O 1
ATOM 1451 N N . LYS A 1 189 ? -13.040 -10.256 24.926 1.00 94.00 189 LYS A N 1
ATOM 1452 C CA . LYS A 1 189 ? -14.306 -10.929 25.270 1.00 94.00 189 LYS A CA 1
ATOM 1453 C C . LYS A 1 189 ? -14.684 -12.027 24.270 1.00 94.00 189 LYS A C 1
ATOM 1455 O O . LYS A 1 189 ? -15.323 -13.005 24.654 1.00 94.00 189 LYS A O 1
ATOM 1460 N N . TYR A 1 190 ? -14.323 -11.868 22.999 1.00 91.69 190 TYR A N 1
ATOM 1461 C CA . TYR A 1 190 ? -14.564 -12.866 21.956 1.00 91.69 190 TYR A CA 1
ATOM 1462 C C . TYR A 1 190 ? -13.407 -13.860 21.775 1.00 91.69 190 TYR A C 1
ATOM 1464 O O . TYR A 1 190 ? -13.535 -14.750 20.938 1.00 91.69 190 TYR A O 1
ATOM 1472 N N . GLY A 1 191 ? -12.326 -13.744 22.554 1.00 93.44 191 GLY A N 1
ATOM 1473 C CA . GLY A 1 191 ? -11.152 -14.615 22.467 1.00 93.44 191 GLY A CA 1
ATOM 1474 C C . GLY A 1 191 ? -10.149 -14.226 21.376 1.00 93.44 191 GLY A C 1
ATOM 1475 O O . GLY A 1 191 ? -9.392 -15.082 20.934 1.00 93.44 191 GLY A O 1
ATOM 1476 N N . TYR A 1 192 ? -10.150 -12.966 20.935 1.00 94.44 192 TYR A N 1
ATOM 1477 C CA . TYR A 1 192 ? -9.249 -12.436 19.906 1.00 94.44 192 TYR A CA 1
ATOM 1478 C C . TYR A 1 192 ? -8.411 -11.270 20.448 1.00 94.44 192 TYR A C 1
ATOM 1480 O O . TYR A 1 192 ? -8.744 -10.677 21.474 1.00 94.44 192 TYR A O 1
ATOM 1488 N N . SER A 1 193 ? -7.350 -10.903 19.733 1.00 94.19 193 SER A N 1
ATOM 1489 C CA . SER A 1 193 ? -6.534 -9.714 20.016 1.00 94.19 193 SER A CA 1
ATOM 1490 C C . SER A 1 193 ? -6.347 -8.859 18.756 1.00 94.19 193 SER A C 1
ATOM 1492 O O . SER A 1 193 ? -6.904 -9.154 17.692 1.00 94.19 193 SER A O 1
ATOM 1494 N N . TRP A 1 194 ? -5.544 -7.794 18.852 1.00 94.00 194 TRP A N 1
ATOM 1495 C CA . TRP A 1 194 ? -5.124 -7.002 17.690 1.00 94.00 194 TRP A CA 1
ATOM 1496 C C . TRP A 1 194 ? -4.394 -7.841 16.628 1.00 94.00 194 TRP A C 1
ATOM 1498 O O . TRP A 1 194 ? -4.449 -7.519 15.438 1.00 94.00 194 TRP A O 1
ATOM 1508 N N . GLU A 1 195 ? -3.800 -8.973 17.019 1.00 92.44 195 GLU A N 1
ATOM 1509 C CA . GLU A 1 195 ? -3.175 -9.918 16.098 1.00 92.44 195 GLU A CA 1
ATOM 1510 C C . GLU A 1 195 ? -4.178 -10.526 15.104 1.00 92.44 195 GLU A C 1
ATOM 1512 O O . GLU A 1 195 ? -3.814 -10.800 13.964 1.00 92.44 195 GLU A O 1
ATOM 1517 N N . ASN A 1 196 ? -5.458 -10.644 15.450 1.00 93.69 196 ASN A N 1
ATOM 1518 C CA . ASN A 1 196 ? -6.471 -11.181 14.535 1.00 93.69 196 ASN A CA 1
ATOM 1519 C C . ASN A 1 196 ? -7.082 -10.116 13.611 1.00 93.69 196 ASN A C 1
ATOM 1521 O O . ASN A 1 196 ? -7.845 -10.444 12.697 1.00 93.69 196 ASN A O 1
ATOM 1525 N N . VAL A 1 197 ? -6.776 -8.834 13.832 1.00 93.88 197 VAL A N 1
ATOM 1526 C CA . VAL A 1 197 ? -7.324 -7.739 13.028 1.00 93.88 197 VAL A CA 1
ATOM 1527 C C . VAL A 1 197 ? -6.621 -7.691 11.672 1.00 93.88 197 VAL A C 1
ATOM 1529 O O . VAL A 1 197 ? -5.392 -7.637 11.591 1.00 93.88 197 VAL A O 1
ATOM 1532 N N . LEU A 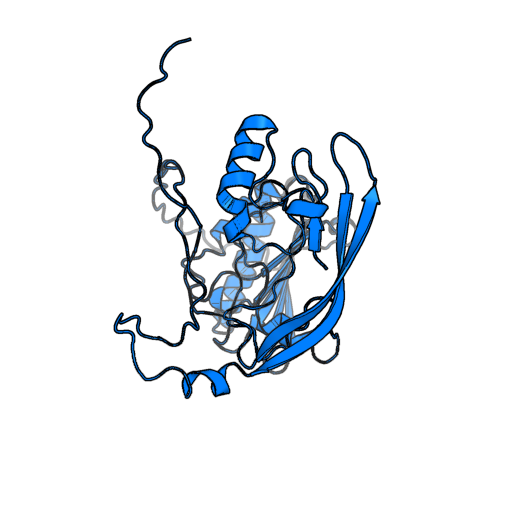1 198 ? -7.425 -7.717 10.608 1.00 92.25 198 LEU A N 1
ATOM 1533 C CA . LEU A 1 198 ? -7.009 -7.686 9.205 1.00 92.25 198 LEU A CA 1
ATOM 1534 C C . LEU A 1 198 ? -6.977 -6.256 8.660 1.00 92.25 198 LEU A C 1
ATOM 1536 O O . LEU A 1 198 ? -6.055 -5.873 7.945 1.00 92.25 198 LEU A O 1
ATOM 1540 N N . TYR A 1 199 ? -8.011 -5.475 8.974 1.00 93.12 199 TYR A N 1
ATOM 1541 C CA . TYR A 1 199 ? -8.198 -4.133 8.433 1.00 93.12 199 TYR A CA 1
ATOM 1542 C C . TYR A 1 199 ? -8.810 -3.196 9.455 1.00 93.12 199 TYR A C 1
ATOM 1544 O O . TYR A 1 199 ? -9.637 -3.621 10.262 1.00 93.12 199 TYR A O 1
ATOM 1552 N N . ILE A 1 200 ? -8.455 -1.919 9.365 1.00 94.25 200 ILE A N 1
ATOM 1553 C CA . ILE A 1 200 ? -9.016 -0.854 10.185 1.00 94.25 200 ILE A CA 1
ATOM 1554 C C . ILE A 1 200 ? -9.443 0.313 9.293 1.00 94.25 200 ILE A C 1
ATOM 1556 O O . ILE A 1 200 ? -8.617 0.950 8.638 1.00 94.25 200 ILE A O 1
ATOM 1560 N N . HIS A 1 201 ? -10.733 0.633 9.312 1.00 94.81 201 HIS A N 1
ATOM 1561 C CA . HIS A 1 201 ? -11.226 1.932 8.875 1.00 94.81 201 HIS A CA 1
ATOM 1562 C C . HIS A 1 201 ? -11.196 2.880 10.070 1.00 94.81 201 HIS A C 1
ATOM 1564 O O . HIS A 1 201 ? -11.871 2.651 11.072 1.00 94.81 201 HIS A O 1
ATOM 1570 N N . LEU A 1 202 ? -10.398 3.938 9.970 1.00 95.12 202 LEU A N 1
ATOM 1571 C CA . LEU A 1 202 ? -10.320 5.004 10.960 1.00 95.12 202 LEU A CA 1
ATOM 1572 C C . LEU A 1 202 ? -10.881 6.282 10.342 1.00 95.12 202 LEU A C 1
ATOM 1574 O O . LEU A 1 202 ? -10.224 6.923 9.525 1.00 95.12 202 LEU A O 1
ATOM 1578 N N . TYR A 1 203 ? -12.081 6.669 10.749 1.00 95.69 203 TYR A N 1
ATOM 1579 C CA . TYR A 1 203 ? -12.665 7.939 10.347 1.00 95.69 203 TYR A CA 1
ATOM 1580 C C . TYR A 1 203 ? -12.436 8.983 11.431 1.00 95.69 203 TYR A C 1
ATOM 1582 O O . TYR A 1 203 ? -12.665 8.715 12.612 1.00 95.69 203 TYR A O 1
ATOM 1590 N N . ILE A 1 204 ? -11.999 10.174 11.030 1.00 94.62 204 ILE A N 1
ATOM 1591 C CA . ILE A 1 204 ? -11.807 11.317 11.930 1.00 94.62 204 ILE A CA 1
ATOM 1592 C C . ILE A 1 204 ? -12.551 12.541 11.404 1.00 94.62 204 ILE A C 1
ATOM 1594 O O . ILE A 1 204 ? -12.807 12.649 10.210 1.00 94.62 204 ILE A O 1
ATOM 1598 N N . ALA A 1 205 ? -12.927 13.454 12.294 1.00 93.06 205 ALA A N 1
ATOM 1599 C CA . ALA A 1 205 ? -13.656 14.663 11.910 1.00 93.06 205 ALA A CA 1
ATOM 1600 C C . ALA A 1 205 ? -12.771 15.748 11.262 1.00 93.06 205 ALA A C 1
ATOM 1602 O O . ALA A 1 205 ? -13.309 16.670 10.659 1.00 93.06 205 ALA A O 1
ATOM 1603 N N . ASP A 1 206 ? -11.444 15.662 11.425 1.00 91.81 206 ASP A N 1
ATOM 1604 C CA . ASP A 1 206 ? -10.479 16.675 10.979 1.00 91.81 206 ASP A CA 1
ATOM 1605 C C . ASP A 1 206 ? -9.089 16.052 10.729 1.00 91.81 206 ASP A C 1
ATOM 1607 O O . ASP A 1 206 ? -8.395 15.645 11.670 1.00 91.81 206 ASP A O 1
ATOM 1611 N N . MET A 1 207 ? -8.657 15.984 9.464 1.00 93.50 207 MET A N 1
ATOM 1612 C CA . MET A 1 207 ? -7.345 15.471 9.051 1.00 93.50 207 MET A CA 1
ATOM 1613 C C . MET A 1 207 ? -6.178 16.320 9.553 1.00 93.50 207 MET A C 1
ATOM 1615 O O . MET A 1 207 ? -5.064 15.797 9.636 1.00 93.50 207 MET A O 1
ATOM 1619 N N . ASN A 1 208 ? -6.382 17.583 9.944 1.00 93.75 208 ASN A N 1
ATOM 1620 C CA . ASN A 1 208 ? -5.297 18.388 10.517 1.00 93.75 208 ASN A CA 1
ATOM 1621 C C . ASN A 1 208 ? -4.783 17.793 11.839 1.00 93.75 208 ASN A C 1
ATOM 1623 O O . ASN A 1 208 ? -3.641 18.029 12.231 1.00 93.75 208 ASN A O 1
ATOM 1627 N N . GLN A 1 209 ? -5.591 16.959 12.501 1.00 91.12 209 GLN A N 1
ATOM 1628 C CA . GLN A 1 209 ? -5.224 16.253 13.728 1.00 91.12 209 GLN A CA 1
ATOM 1629 C C . GLN A 1 209 ? -4.643 14.853 13.474 1.00 91.12 209 GLN A C 1
ATOM 1631 O O . GLN A 1 209 ? -4.403 14.100 14.420 1.00 91.12 209 GLN A O 1
ATOM 1636 N N . PHE A 1 210 ? -4.370 14.486 12.216 1.00 91.44 210 PHE A N 1
ATOM 1637 C CA . PHE A 1 210 ? -3.860 13.163 11.853 1.00 91.44 210 PHE A CA 1
ATOM 1638 C C . PHE A 1 210 ? -2.586 12.778 12.611 1.00 91.44 210 PHE A C 1
ATOM 1640 O O . PHE A 1 210 ? -2.496 11.659 13.107 1.00 91.44 210 PHE A O 1
ATOM 1647 N N . ALA A 1 211 ? -1.611 13.684 12.740 1.00 91.00 211 ALA A N 1
ATOM 1648 C CA . ALA A 1 211 ? -0.356 13.389 13.440 1.00 91.00 211 ALA A CA 1
ATOM 1649 C C . ALA A 1 211 ? -0.608 12.975 14.902 1.00 91.00 211 ALA A C 1
ATOM 1651 O O . ALA A 1 211 ? -0.113 11.950 15.371 1.00 91.00 211 ALA A O 1
ATOM 1652 N N . THR A 1 212 ? -1.462 13.739 15.573 1.00 90.75 212 THR A N 1
ATOM 1653 C CA . THR A 1 212 ? -1.903 13.576 16.959 1.00 90.75 212 THR A CA 1
ATOM 1654 C C . THR A 1 212 ? -2.691 12.270 17.167 1.00 90.75 212 THR A C 1
ATOM 1656 O O . THR A 1 212 ? -2.470 11.544 18.142 1.00 90.75 212 THR A O 1
ATOM 1659 N N . VAL A 1 213 ? -3.577 11.930 16.227 1.00 91.06 213 VAL A N 1
ATOM 1660 C CA . VAL A 1 213 ? -4.327 10.661 16.175 1.00 91.06 213 VAL A CA 1
ATOM 1661 C C . VAL A 1 213 ? -3.386 9.479 15.964 1.00 91.06 213 VAL A C 1
ATOM 1663 O O . VAL A 1 213 ? -3.461 8.480 16.679 1.00 91.06 213 VAL A O 1
ATOM 1666 N N . ASN A 1 214 ? -2.469 9.602 15.006 1.00 91.56 214 ASN A N 1
ATOM 1667 C CA . ASN A 1 214 ? -1.525 8.559 14.640 1.00 91.56 214 ASN A CA 1
ATOM 1668 C C . ASN A 1 214 ? -0.585 8.227 15.805 1.00 91.56 214 ASN A C 1
ATOM 1670 O O . ASN A 1 214 ? -0.343 7.054 16.068 1.00 91.56 214 ASN A O 1
ATOM 1674 N N . GLU A 1 215 ? -0.120 9.238 16.544 1.00 90.88 215 GLU A N 1
ATOM 1675 C CA . GLU A 1 215 ? 0.700 9.054 17.746 1.00 90.88 215 GLU A CA 1
ATOM 1676 C C . GLU A 1 215 ? -0.034 8.271 18.847 1.00 90.88 215 GLU A C 1
ATOM 1678 O O . GLU A 1 215 ? 0.568 7.453 19.540 1.00 90.88 215 GLU A O 1
ATOM 1683 N N . SER A 1 216 ? -1.339 8.498 19.015 1.00 90.88 216 SER A N 1
ATOM 1684 C CA . SER A 1 216 ? -2.149 7.741 19.975 1.00 90.88 216 SER A CA 1
ATOM 1685 C C . SER A 1 216 ? -2.433 6.322 19.483 1.00 90.88 216 SER A C 1
ATOM 1687 O O . SER A 1 216 ? -2.341 5.382 20.265 1.00 90.88 216 SER A O 1
ATOM 1689 N N . TYR A 1 217 ? -2.714 6.150 18.192 1.00 92.12 217 TYR A N 1
ATOM 1690 C CA . TYR A 1 217 ? -3.010 4.857 17.576 1.00 92.12 217 TYR A CA 1
ATOM 1691 C C . TYR A 1 217 ? -1.852 3.854 17.709 1.00 92.12 217 TYR A C 1
ATOM 1693 O O . TYR A 1 217 ? -2.066 2.719 18.132 1.00 92.12 217 TYR A O 1
ATOM 1701 N N . VAL A 1 218 ? -0.614 4.268 17.400 1.00 91.31 218 VAL A N 1
ATOM 1702 C CA . VAL A 1 218 ? 0.563 3.370 17.432 1.00 91.31 218 VAL A CA 1
ATOM 1703 C C . VAL A 1 218 ? 0.916 2.863 18.832 1.00 91.31 218 VAL A C 1
ATOM 1705 O O . VAL A 1 218 ? 1.716 1.945 18.955 1.00 91.31 218 VAL A O 1
ATOM 1708 N N . LYS A 1 219 ? 0.333 3.447 19.888 1.00 91.31 219 LYS A N 1
ATOM 1709 C CA . LYS A 1 219 ? 0.505 2.987 21.275 1.00 91.31 219 LYS A CA 1
ATOM 1710 C C . LYS A 1 219 ? -0.370 1.772 21.605 1.00 91.31 219 LYS A C 1
ATOM 1712 O O . LYS A 1 219 ? -0.058 1.074 22.559 1.00 91.31 219 LYS A O 1
ATOM 1717 N N . PHE A 1 220 ? -1.444 1.537 20.847 1.00 90.56 220 PHE A N 1
ATOM 1718 C CA . PHE A 1 220 ? -2.348 0.392 21.031 1.00 90.56 220 PHE A CA 1
ATOM 1719 C C . PHE A 1 220 ? -1.981 -0.786 20.138 1.00 90.56 220 PHE A C 1
ATOM 1721 O O . PHE A 1 220 ? -2.029 -1.931 20.564 1.00 90.56 220 PHE A O 1
ATOM 1728 N N . ILE A 1 221 ? -1.634 -0.502 18.884 1.00 91.56 221 ILE A N 1
ATOM 1729 C CA . ILE A 1 221 ? -1.381 -1.528 17.875 1.00 91.56 221 ILE A CA 1
ATOM 1730 C C . ILE A 1 221 ? 0.098 -1.467 17.532 1.00 91.56 221 ILE A C 1
ATOM 1732 O O . ILE A 1 221 ? 0.530 -0.667 16.697 1.00 91.56 221 ILE A O 1
ATOM 1736 N N . THR A 1 222 ? 0.870 -2.288 18.234 1.00 89.69 222 THR A N 1
ATOM 1737 C CA . THR A 1 222 ? 2.323 -2.370 18.100 1.00 89.69 222 THR A CA 1
ATOM 1738 C C . THR A 1 222 ? 2.721 -3.622 17.330 1.00 89.69 222 THR A C 1
ATOM 1740 O O . THR A 1 222 ? 1.954 -4.574 17.193 1.00 89.69 222 THR A O 1
ATOM 1743 N N . GLN A 1 223 ? 3.954 -3.631 16.829 1.00 85.19 223 GLN A N 1
ATOM 1744 C CA . GLN A 1 223 ? 4.520 -4.814 16.184 1.00 85.19 223 GLN A CA 1
ATOM 1745 C C . GLN A 1 223 ? 4.764 -5.961 17.182 1.00 85.19 223 GLN A C 1
ATOM 1747 O O . GLN A 1 223 ? 4.756 -7.117 16.781 1.00 85.19 223 GLN A O 1
ATOM 1752 N N . GLU A 1 224 ? 4.939 -5.646 18.469 1.00 86.44 224 GLU A N 1
ATOM 1753 C CA . GLU A 1 224 ? 5.097 -6.635 19.544 1.00 86.44 224 GLU A CA 1
ATOM 1754 C C . GLU A 1 224 ? 3.782 -7.379 19.823 1.00 86.44 224 GLU A C 1
ATOM 1756 O O . GLU A 1 224 ? 3.784 -8.592 19.972 1.00 86.44 224 GLU A O 1
ATOM 1761 N N . GLU A 1 225 ? 2.646 -6.676 19.805 1.00 84.69 225 GLU A N 1
ATOM 1762 C CA . GLU A 1 225 ? 1.314 -7.275 20.001 1.00 84.69 225 GLU A CA 1
ATOM 1763 C C . GLU A 1 225 ? 0.775 -7.979 18.741 1.00 84.69 225 GLU A C 1
ATOM 1765 O O . GLU A 1 225 ? -0.246 -8.663 18.780 1.00 84.69 225 GLU A O 1
ATOM 1770 N N . CYS A 1 226 ? 1.421 -7.782 17.590 1.00 88.19 226 CYS A N 1
ATOM 1771 C CA . CYS A 1 226 ? 0.980 -8.277 16.288 1.00 88.19 226 CYS A CA 1
ATOM 1772 C C . CYS A 1 226 ? 2.111 -9.037 15.583 1.00 88.19 226 CYS A C 1
ATOM 1774 O O . CYS A 1 226 ? 2.649 -8.560 14.581 1.00 88.19 226 CYS A O 1
ATOM 1776 N N . HIS A 1 227 ? 2.447 -10.234 16.073 1.00 85.62 227 HIS A N 1
ATOM 1777 C CA . HIS A 1 227 ? 3.532 -11.066 15.530 1.00 85.62 227 HIS A CA 1
ATOM 1778 C C . HIS A 1 227 ? 3.335 -11.403 14.046 1.00 85.62 227 HIS A C 1
ATOM 1780 O O . HIS A 1 227 ? 4.272 -11.328 13.252 1.00 85.62 227 HIS A O 1
ATOM 1786 N N . SER A 1 228 ? 2.089 -11.670 13.650 1.00 84.31 228 SER A N 1
ATOM 1787 C CA . SER A 1 228 ? 1.679 -11.884 12.252 1.00 84.31 228 SER A CA 1
ATOM 1788 C C . SER A 1 228 ? 1.595 -10.587 11.415 1.00 84.31 228 SER A C 1
ATOM 1790 O O . SER A 1 228 ? 1.016 -10.567 10.327 1.00 84.31 228 SER A O 1
ATOM 1792 N N . GLY A 1 229 ? 2.147 -9.485 11.932 1.00 86.62 229 GLY A N 1
ATOM 1793 C CA . GLY A 1 229 ? 2.158 -8.149 11.344 1.00 86.62 229 GLY A CA 1
ATOM 1794 C C . GLY A 1 229 ? 0.944 -7.296 11.721 1.00 86.62 229 GLY A C 1
ATOM 1795 O O . GLY A 1 229 ? -0.133 -7.799 12.052 1.00 86.62 229 GLY A O 1
ATOM 1796 N N . VAL A 1 230 ? 1.113 -5.974 11.714 1.00 90.94 230 VAL A N 1
ATOM 1797 C CA . VAL A 1 230 ? 0.043 -5.040 12.097 1.00 90.94 230 VAL A CA 1
ATOM 1798 C C . VAL A 1 230 ? -1.020 -4.915 10.991 1.00 90.94 230 VAL A C 1
ATOM 1800 O O . VAL A 1 230 ? -0.704 -5.059 9.812 1.00 90.94 230 VAL A O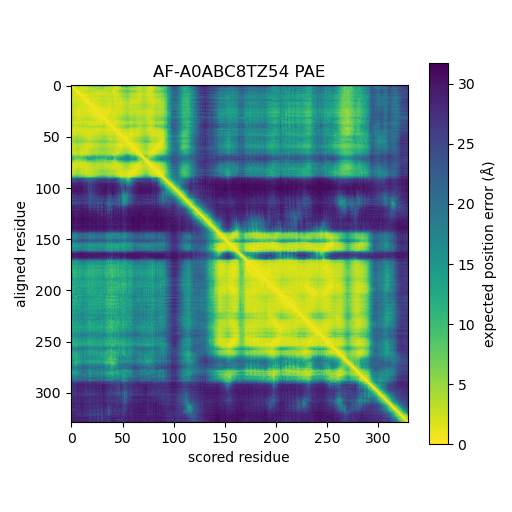 1
ATOM 1803 N N . PRO A 1 231 ? -2.291 -4.646 11.331 1.00 91.12 231 PRO A N 1
ATOM 1804 C CA . PRO A 1 231 ? -3.363 -4.525 10.347 1.00 91.12 231 PRO A CA 1
ATOM 1805 C C . PRO A 1 231 ? -3.137 -3.402 9.333 1.00 91.12 231 PRO A C 1
ATOM 1807 O O . PRO A 1 231 ? -2.567 -2.350 9.642 1.00 91.12 231 PRO A O 1
ATOM 1810 N N . SER A 1 232 ? -3.693 -3.603 8.138 1.00 90.19 232 SER A N 1
ATOM 1811 C CA . SER A 1 232 ? -3.855 -2.524 7.168 1.00 90.19 232 SER A CA 1
ATOM 1812 C C . SER A 1 232 ? -4.863 -1.491 7.654 1.00 90.19 232 SER A C 1
ATOM 1814 O O . SER A 1 232 ? -5.829 -1.828 8.337 1.00 90.19 232 SER A O 1
ATOM 1816 N N . ARG A 1 233 ? -4.647 -0.220 7.302 1.00 91.31 233 ARG A N 1
ATOM 1817 C CA . ARG A 1 233 ? -5.494 0.883 7.763 1.00 91.31 233 ARG A CA 1
ATOM 1818 C C . ARG A 1 233 ? -5.776 1.888 6.655 1.00 91.31 233 ARG A C 1
ATOM 1820 O O . ARG A 1 233 ? -4.843 2.355 6.008 1.00 91.31 233 ARG A O 1
ATOM 1827 N N . ALA A 1 234 ? -7.032 2.304 6.532 1.00 91.44 234 ALA A N 1
ATOM 1828 C CA . ALA A 1 234 ? -7.400 3.540 5.849 1.00 91.44 234 ALA A CA 1
ATOM 1829 C C . ALA A 1 234 ? -7.826 4.587 6.876 1.00 91.44 234 ALA A C 1
ATOM 1831 O O . ALA A 1 234 ? -8.667 4.317 7.733 1.00 91.44 234 ALA A O 1
ATOM 1832 N N . THR A 1 235 ? -7.246 5.784 6.778 1.00 93.25 235 THR A N 1
ATOM 1833 C CA . THR A 1 235 ? -7.674 6.944 7.562 1.00 93.25 235 THR A CA 1
ATOM 1834 C C . THR A 1 235 ? -8.297 7.974 6.641 1.00 93.25 235 THR A C 1
ATOM 1836 O O . THR A 1 235 ? -7.651 8.399 5.687 1.00 93.25 235 THR A O 1
ATOM 1839 N N . VAL A 1 236 ? -9.549 8.340 6.908 1.00 94.69 236 VAL A N 1
ATOM 1840 C CA . VAL A 1 236 ? -10.336 9.223 6.039 1.00 94.69 236 VAL A CA 1
ATOM 1841 C C . VAL A 1 236 ? -11.066 10.249 6.895 1.00 94.69 236 VAL A C 1
ATOM 1843 O O . VAL A 1 236 ? -11.650 9.900 7.921 1.00 94.69 236 VAL A O 1
ATOM 1846 N N . GLU A 1 237 ? -11.049 11.511 6.480 1.00 95.94 237 GLU A N 1
ATOM 1847 C CA . GLU A 1 237 ? -11.903 12.521 7.101 1.00 95.94 237 GLU A CA 1
ATOM 1848 C C . GLU A 1 237 ? -13.336 12.403 6.596 1.00 95.94 237 GLU A C 1
ATOM 1850 O O . GLU A 1 237 ? -13.586 12.299 5.396 1.00 95.94 237 GLU A O 1
ATOM 1855 N N . LEU A 1 238 ? -14.277 12.419 7.537 1.00 93.94 238 LEU A N 1
ATOM 1856 C CA . LEU A 1 238 ? -15.709 12.427 7.273 1.00 93.94 238 LEU A CA 1
ATOM 1857 C C . LEU A 1 238 ? -16.377 13.510 8.129 1.00 93.94 238 LEU A C 1
ATOM 1859 O O . LEU A 1 238 ? -15.875 13.826 9.210 1.00 93.94 238 LEU A O 1
ATOM 1863 N N . PRO A 1 239 ? -17.546 14.037 7.721 1.00 92.00 239 PRO A N 1
ATOM 1864 C CA . PRO A 1 239 ? -18.301 15.024 8.495 1.00 92.00 239 PRO A CA 1
ATOM 1865 C C . PRO A 1 239 ? -18.997 14.396 9.724 1.00 92.00 239 PRO A C 1
ATOM 1867 O O . PRO A 1 239 ? -20.198 14.562 9.929 1.00 92.00 239 PRO A O 1
ATOM 1870 N N . LEU A 1 240 ? -18.251 13.666 10.562 1.00 91.06 240 LEU A N 1
ATOM 1871 C CA . LEU A 1 240 ? -18.753 12.862 11.683 1.00 91.06 240 LEU A CA 1
ATOM 1872 C C . LEU A 1 240 ? -19.554 13.689 12.695 1.00 91.06 240 LEU A C 1
ATOM 1874 O O . LEU A 1 240 ? -20.591 13.240 13.183 1.00 91.06 240 LEU A O 1
ATOM 1878 N N . LEU A 1 241 ? -19.117 14.924 12.954 1.00 88.88 241 LEU A N 1
ATOM 1879 C CA . LEU A 1 241 ? -19.808 15.854 13.848 1.00 88.88 241 LEU A CA 1
ATOM 1880 C C . LEU A 1 241 ? -21.196 16.244 13.321 1.00 88.88 241 LEU A C 1
ATOM 1882 O O . LEU A 1 241 ? -22.130 16.382 14.104 1.00 88.88 241 LEU A O 1
ATOM 1886 N N . GLN A 1 242 ? -21.358 16.373 12.000 1.00 87.81 242 GLN A N 1
ATOM 1887 C CA . GLN A 1 242 ? -22.636 16.752 11.380 1.00 87.81 242 GLN A CA 1
ATOM 1888 C C . GLN A 1 242 ? -23.671 15.626 11.473 1.00 87.81 242 GLN A C 1
ATOM 1890 O O . GLN A 1 242 ? -24.867 15.888 11.563 1.00 87.81 242 GLN A O 1
ATOM 1895 N N . VAL A 1 243 ? -23.205 14.375 11.472 1.00 87.62 243 VAL A N 1
ATOM 1896 C CA . VAL A 1 243 ? -24.046 13.175 11.594 1.00 87.62 243 VAL A CA 1
ATOM 1897 C C . VAL A 1 243 ? -24.131 12.642 13.030 1.00 87.62 243 VAL A C 1
ATOM 1899 O O . VAL A 1 243 ? -24.743 11.603 13.264 1.00 87.62 243 VAL A O 1
ATOM 1902 N N . GLY A 1 244 ? -23.536 13.338 14.006 1.00 86.69 244 GLY A N 1
ATOM 1903 C CA . GLY A 1 244 ? -23.603 12.971 15.423 1.00 86.69 244 GLY A CA 1
ATOM 1904 C C . GLY A 1 244 ? -22.804 11.719 15.809 1.00 86.69 244 GLY A C 1
ATOM 1905 O O . GLY A 1 244 ? -23.080 11.121 16.846 1.00 86.69 244 GLY A O 1
ATOM 1906 N N . LEU A 1 245 ? -21.812 11.318 15.007 1.00 86.75 245 LEU A N 1
ATOM 1907 C CA . LEU A 1 245 ? -20.943 10.160 15.275 1.00 86.75 245 LEU A CA 1
ATOM 1908 C C . LEU A 1 245 ? -19.700 10.512 16.115 1.00 86.75 245 LEU A C 1
ATOM 1910 O O . LEU A 1 245 ? -18.837 9.662 16.320 1.00 86.75 245 LEU A O 1
ATOM 1914 N N . GLY A 1 246 ? -19.608 11.753 16.601 1.00 88.31 246 GLY A N 1
ATOM 1915 C CA . GLY A 1 246 ? -18.474 12.243 17.384 1.00 88.31 246 GLY A CA 1
ATOM 1916 C C . GLY A 1 246 ? -17.284 12.663 16.532 1.00 88.31 246 GLY A C 1
ATOM 1917 O O . GLY A 1 246 ? -17.429 13.013 15.361 1.00 88.31 246 GLY A O 1
ATOM 1918 N N . ARG A 1 247 ? -16.095 12.671 17.142 1.00 90.50 247 ARG A N 1
ATOM 1919 C CA . ARG A 1 247 ? -14.846 13.107 16.492 1.00 90.50 247 ARG A CA 1
ATOM 1920 C C . ARG A 1 247 ? -14.068 11.969 15.830 1.00 90.50 247 ARG A C 1
ATOM 1922 O O . ARG A 1 247 ? -13.262 12.234 14.940 1.00 90.50 247 ARG A O 1
ATOM 1929 N N . ALA A 1 248 ? -14.308 10.726 16.246 1.00 92.88 248 ALA A N 1
ATOM 1930 C CA . ALA A 1 248 ? -13.674 9.538 15.694 1.00 92.88 248 ALA A CA 1
ATOM 1931 C C . ALA A 1 248 ? -14.654 8.364 15.629 1.00 92.88 248 ALA A C 1
ATOM 1933 O O . ALA A 1 248 ? -15.455 8.149 16.539 1.00 92.88 248 ALA A O 1
ATOM 1934 N N . TYR A 1 249 ? -14.525 7.576 14.569 1.00 94.38 249 TYR A N 1
ATOM 1935 C CA . TYR A 1 249 ? -15.230 6.318 14.374 1.00 94.38 249 TYR A CA 1
ATOM 1936 C C . TYR A 1 249 ? -14.221 5.287 13.883 1.00 94.38 249 TYR A C 1
ATOM 1938 O O . TYR A 1 249 ? -13.445 5.562 12.967 1.00 94.38 249 TYR A O 1
ATOM 1946 N N . ILE A 1 250 ? -14.237 4.094 14.471 1.00 96.12 250 ILE A N 1
ATOM 1947 C CA . ILE A 1 250 ? -13.371 2.995 14.051 1.00 96.12 250 ILE A CA 1
ATOM 1948 C C . ILE A 1 250 ? -14.218 1.788 13.691 1.00 96.12 250 ILE A C 1
ATOM 1950 O O . ILE A 1 250 ? -15.052 1.360 14.483 1.00 96.12 250 ILE A O 1
ATOM 1954 N N . GLU A 1 251 ? -13.939 1.192 12.539 1.00 96.06 251 GLU A N 1
ATOM 1955 C CA . GLU A 1 251 ? -14.365 -0.163 12.212 1.00 96.06 251 GLU A CA 1
ATOM 1956 C C . GLU A 1 251 ? -13.142 -1.058 12.035 1.00 96.06 251 GLU A C 1
ATOM 1958 O O . GLU A 1 251 ? -12.217 -0.728 11.293 1.00 96.06 251 GLU A O 1
ATOM 1963 N N . VAL A 1 252 ? -13.144 -2.205 12.709 1.00 95.62 252 VAL A N 1
ATOM 1964 C CA . VAL A 1 252 ? -12.102 -3.223 12.582 1.00 95.62 252 VAL A CA 1
ATOM 1965 C C . VAL A 1 252 ? -12.688 -4.487 11.976 1.00 95.62 252 VAL A C 1
ATOM 1967 O O . VAL A 1 252 ? -13.745 -4.949 12.401 1.00 95.62 252 VAL A O 1
ATOM 1970 N N . LEU A 1 253 ? -11.992 -5.055 10.997 1.00 94.69 253 LEU A N 1
ATOM 1971 C CA . LEU A 1 253 ? -12.302 -6.353 10.408 1.00 94.69 253 LEU A CA 1
ATOM 1972 C C . LEU A 1 253 ? -11.374 -7.405 11.010 1.00 94.69 253 LEU A C 1
ATOM 1974 O O . LEU A 1 253 ? -10.154 -7.265 10.945 1.00 94.69 253 LEU A O 1
ATOM 1978 N N . VAL A 1 254 ? -11.949 -8.467 11.561 1.00 93.88 254 VAL A N 1
ATOM 1979 C CA . VAL A 1 254 ? -11.240 -9.473 12.356 1.00 93.88 254 VAL A CA 1
ATOM 1980 C C . VAL A 1 254 ? -11.412 -10.850 11.724 1.00 93.88 254 VAL A C 1
ATOM 1982 O O . VAL A 1 254 ? -12.526 -11.229 11.352 1.00 93.88 254 VAL A O 1
ATOM 1985 N N . ALA A 1 255 ? -10.318 -11.601 11.607 1.00 92.56 255 ALA A N 1
ATOM 1986 C CA . ALA A 1 255 ? -10.357 -13.015 11.244 1.00 92.56 255 ALA A CA 1
ATOM 1987 C C . ALA A 1 255 ? -10.716 -13.875 12.457 1.00 92.56 255 ALA A C 1
ATOM 1989 O O . ALA A 1 255 ? -10.263 -13.610 13.568 1.00 92.56 255 ALA A O 1
ATOM 1990 N N . THR A 1 256 ? -11.490 -14.939 12.242 1.00 89.69 256 THR A N 1
ATOM 1991 C CA . THR A 1 256 ? -11.757 -15.939 13.290 1.00 89.69 256 THR A CA 1
ATOM 1992 C C . THR A 1 256 ? -10.682 -17.024 13.377 1.00 89.69 256 THR A C 1
ATOM 1994 O O . THR A 1 256 ? -10.797 -17.940 14.186 1.00 89.69 256 THR A O 1
ATOM 1997 N N . ASP A 1 257 ? -9.651 -16.942 12.538 1.00 86.94 257 ASP A N 1
ATOM 1998 C CA . ASP A 1 257 ? -8.508 -17.847 12.512 1.00 86.94 257 ASP A CA 1
ATOM 1999 C C . ASP A 1 257 ? -7.182 -17.073 12.635 1.00 86.94 257 ASP A C 1
ATOM 2001 O O . ASP A 1 257 ? -7.153 -15.842 12.719 1.00 86.94 257 ASP A O 1
ATOM 2005 N N . ASN A 1 258 ? -6.075 -17.818 12.629 1.00 83.31 258 ASN A N 1
ATOM 2006 C CA . ASN A 1 258 ? -4.715 -17.281 12.709 1.00 83.31 258 ASN A CA 1
ATOM 2007 C C . ASN A 1 258 ? -4.019 -17.261 11.336 1.00 83.31 258 ASN A C 1
ATOM 2009 O O . ASN A 1 258 ? -2.803 -17.365 11.250 1.00 83.31 258 ASN A O 1
ATOM 2013 N N . SER A 1 259 ? -4.778 -17.151 10.240 1.00 81.62 259 SER A N 1
ATOM 2014 C CA . SER A 1 259 ? -4.231 -17.158 8.871 1.00 81.62 259 SER A CA 1
ATOM 2015 C C . SER A 1 259 ? -3.730 -15.788 8.397 1.00 81.62 259 SER A C 1
ATOM 2017 O O . SER A 1 259 ? -3.482 -15.596 7.202 1.00 81.62 259 SER A O 1
ATOM 2019 N N . LYS A 1 260 ? -3.635 -14.800 9.298 1.00 87.44 260 LYS A N 1
ATOM 2020 C CA . LYS A 1 260 ? -3.319 -13.423 8.925 1.00 87.44 260 LYS A CA 1
ATOM 2021 C C . LYS A 1 260 ? -1.922 -13.346 8.317 1.00 87.44 260 LYS A C 1
ATOM 2023 O O . LYS A 1 260 ? -0.929 -13.673 8.952 1.00 87.44 260 LYS A O 1
ATOM 2028 N N . LYS A 1 261 ? -1.875 -12.843 7.088 1.00 84.56 261 LYS A N 1
ATOM 2029 C CA . LYS A 1 261 ? -0.650 -12.580 6.343 1.00 84.56 261 LYS A CA 1
ATOM 2030 C C . LYS A 1 261 ? -0.708 -11.185 5.762 1.00 84.56 261 LYS A C 1
ATOM 2032 O O . LYS A 1 261 ? -1.697 -10.813 5.121 1.00 84.56 261 LYS A O 1
ATOM 2037 N N . VAL A 1 262 ? 0.344 -10.416 6.002 1.00 82.88 262 VAL A N 1
ATOM 2038 C CA . VAL A 1 262 ? 0.407 -9.009 5.625 1.00 82.88 262 VAL A CA 1
ATOM 2039 C C . VAL A 1 262 ? 1.611 -8.730 4.738 1.00 82.88 262 VAL A C 1
ATOM 2041 O O . VAL A 1 262 ? 2.637 -9.397 4.823 1.00 82.88 262 VAL A O 1
ATOM 2044 N N . LEU A 1 263 ? 1.479 -7.718 3.891 1.00 82.25 263 LEU A N 1
ATOM 2045 C CA . LEU A 1 263 ? 2.567 -7.131 3.129 1.00 82.25 263 LEU A CA 1
ATOM 2046 C C . LEU A 1 263 ? 2.862 -5.752 3.712 1.00 82.25 263 LEU A C 1
ATOM 2048 O O . LEU A 1 263 ? 1.982 -4.887 3.751 1.00 82.25 263 LEU A O 1
ATOM 2052 N N . HIS A 1 264 ? 4.106 -5.563 4.140 1.00 74.50 264 HIS A N 1
ATOM 2053 C CA . HIS A 1 264 ? 4.621 -4.284 4.597 1.00 74.50 264 HIS A CA 1
ATOM 2054 C C . HIS A 1 264 ? 5.708 -3.795 3.631 1.00 74.50 264 HIS A C 1
ATOM 2056 O O . HIS A 1 264 ? 6.779 -4.387 3.533 1.00 74.50 264 HIS A O 1
ATOM 2062 N N . VAL A 1 265 ? 5.413 -2.727 2.898 1.00 71.06 265 VAL A N 1
ATOM 2063 C CA . VAL A 1 265 ? 6.283 -2.089 1.912 1.00 71.06 265 VAL A CA 1
ATOM 2064 C C . VAL A 1 265 ? 6.817 -0.795 2.507 1.00 71.06 265 VAL A C 1
ATOM 2066 O O . VAL A 1 265 ? 6.055 0.102 2.864 1.00 71.06 265 VAL A O 1
ATOM 2069 N N . GLN A 1 266 ? 8.136 -0.665 2.577 1.00 65.56 266 GLN A N 1
ATOM 2070 C CA . GLN A 1 266 ? 8.774 0.619 2.833 1.00 65.56 266 GLN A CA 1
ATOM 2071 C C . GLN A 1 266 ? 9.423 1.091 1.543 1.00 65.56 266 GLN A C 1
ATOM 2073 O O . GLN A 1 266 ? 10.328 0.446 1.019 1.00 65.56 266 GLN A O 1
ATOM 2078 N N . SER A 1 267 ? 8.920 2.207 1.014 1.00 63.59 267 SER A N 1
ATOM 2079 C CA . SER A 1 267 ? 9.563 2.862 -0.119 1.00 63.59 267 SER A CA 1
ATOM 2080 C C . SER A 1 267 ? 10.924 3.397 0.321 1.00 63.59 267 SER A C 1
ATOM 2082 O O . SER A 1 267 ? 11.016 4.113 1.318 1.00 63.59 267 SER A O 1
ATOM 2084 N N . ILE A 1 268 ? 11.962 3.060 -0.441 1.00 66.06 268 ILE A N 1
ATOM 2085 C CA . ILE A 1 268 ? 13.264 3.741 -0.406 1.00 66.06 268 ILE A CA 1
ATOM 2086 C C . ILE A 1 268 ? 13.352 4.858 -1.457 1.00 66.06 268 ILE A C 1
ATOM 2088 O O . ILE A 1 268 ? 14.308 5.627 -1.451 1.00 66.06 268 ILE A O 1
ATOM 2092 N N . SER A 1 269 ? 12.357 4.945 -2.346 1.00 65.12 269 SER A N 1
ATOM 2093 C CA . SER A 1 269 ? 12.280 5.957 -3.394 1.00 65.12 269 SER A CA 1
ATOM 2094 C C . SER A 1 269 ? 11.902 7.309 -2.797 1.00 65.12 269 SER A C 1
ATOM 2096 O O . SER A 1 269 ? 11.007 7.400 -1.954 1.00 65.12 269 SER A O 1
ATOM 2098 N N . CYS A 1 270 ? 12.561 8.365 -3.274 1.00 59.53 270 CYS A N 1
ATOM 2099 C CA . CYS A 1 270 ? 12.205 9.750 -2.967 1.00 59.53 270 CYS A CA 1
ATOM 2100 C C . CYS A 1 270 ? 11.042 10.275 -3.827 1.00 59.53 270 CYS A C 1
ATOM 2102 O O . CYS A 1 270 ? 10.500 11.339 -3.531 1.00 59.53 270 CYS A O 1
ATOM 2104 N N . TRP A 1 271 ? 10.654 9.527 -4.864 1.00 61.03 271 TRP A N 1
ATOM 2105 C CA . TRP A 1 271 ? 9.566 9.856 -5.783 1.00 61.03 271 TRP A CA 1
ATOM 2106 C C . TRP A 1 271 ? 8.249 9.167 -5.418 1.00 61.03 271 TRP A C 1
ATOM 2108 O O . TRP A 1 271 ? 7.179 9.742 -5.616 1.00 61.03 271 TRP A O 1
ATOM 2118 N N . ALA A 1 272 ? 8.303 7.955 -4.860 1.00 58.53 272 ALA A N 1
ATOM 2119 C CA . ALA A 1 272 ? 7.113 7.292 -4.338 1.00 58.53 272 ALA A CA 1
ATOM 2120 C C . ALA A 1 272 ? 6.785 7.810 -2.924 1.00 58.53 272 ALA A C 1
ATOM 2122 O O . ALA A 1 272 ? 7.689 7.902 -2.089 1.00 58.53 272 ALA A O 1
ATOM 2123 N N . PRO A 1 273 ? 5.508 8.108 -2.604 1.00 52.34 273 PRO A N 1
ATOM 2124 C CA . PRO A 1 273 ? 5.122 8.524 -1.262 1.00 52.34 273 PRO A CA 1
ATOM 2125 C C . PRO A 1 273 ? 5.600 7.505 -0.223 1.00 52.34 273 PRO A C 1
ATOM 2127 O O . PRO A 1 273 ? 5.219 6.331 -0.269 1.00 52.34 273 PRO A O 1
ATOM 2130 N N . SER A 1 274 ? 6.427 7.943 0.729 1.00 58.84 274 SER A N 1
ATOM 2131 C CA . SER A 1 274 ? 6.818 7.095 1.852 1.00 58.84 274 SER A CA 1
ATOM 2132 C C . SER A 1 274 ? 5.564 6.646 2.587 1.00 58.84 274 SER A C 1
ATOM 2134 O O . SER A 1 274 ? 4.757 7.471 3.017 1.00 58.84 274 SER A O 1
ATOM 2136 N N . CYS A 1 275 ? 5.391 5.336 2.740 1.00 62.06 275 CYS A N 1
ATOM 2137 C CA . CYS A 1 275 ? 4.291 4.801 3.527 1.00 62.06 275 CYS A CA 1
ATOM 2138 C C . CYS A 1 275 ? 4.422 5.315 4.968 1.00 62.06 275 CYS A C 1
ATOM 2140 O O . CYS A 1 275 ? 5.411 5.045 5.651 1.00 62.06 275 CYS A O 1
ATOM 2142 N N . ILE A 1 276 ? 3.454 6.125 5.403 1.00 63.34 276 ILE A N 1
ATOM 2143 C CA . ILE A 1 276 ? 3.504 6.792 6.703 1.00 63.34 276 ILE A CA 1
ATOM 2144 C C . ILE A 1 276 ? 2.996 5.833 7.780 1.00 63.34 276 ILE A C 1
ATOM 2146 O O . ILE A 1 276 ? 1.803 5.539 7.863 1.00 63.34 276 ILE A O 1
ATOM 2150 N N . GLY A 1 277 ? 3.904 5.422 8.662 1.00 65.50 277 GLY A N 1
ATOM 2151 C CA . GLY A 1 277 ? 3.592 4.662 9.870 1.00 65.50 277 GLY A CA 1
ATOM 2152 C C . GLY A 1 277 ? 3.904 3.166 9.764 1.00 65.50 277 GLY A C 1
ATOM 2153 O O . GLY A 1 277 ? 4.326 2.695 8.714 1.00 65.50 277 GLY A O 1
ATOM 2154 N N . PRO A 1 278 ? 3.731 2.418 10.866 1.00 70.56 278 PRO A N 1
ATOM 2155 C CA . PRO A 1 278 ? 4.127 1.012 10.956 1.00 70.56 278 PRO A CA 1
ATOM 2156 C C . PRO A 1 278 ? 3.174 0.044 10.234 1.00 70.56 278 PRO A C 1
ATOM 2158 O O . PRO A 1 278 ? 3.333 -1.159 10.383 1.00 70.56 278 PRO A O 1
ATOM 2161 N N . TYR A 1 279 ? 2.156 0.540 9.523 1.00 81.31 279 TYR A N 1
ATOM 2162 C CA . TYR A 1 279 ? 1.004 -0.243 9.062 1.00 81.31 279 TYR A CA 1
ATOM 2163 C C . TYR A 1 279 ? 1.280 -1.010 7.774 1.00 81.31 279 TYR A C 1
ATOM 2165 O O . TYR A 1 279 ? 1.925 -0.500 6.860 1.00 81.31 279 TYR A O 1
ATOM 2173 N N . SER A 1 280 ? 0.708 -2.205 7.658 1.00 82.50 280 SER A N 1
ATOM 2174 C CA . SER A 1 280 ? 0.784 -2.992 6.430 1.00 82.50 280 SER A CA 1
ATOM 2175 C C . SER A 1 280 ? -0.107 -2.417 5.331 1.00 82.5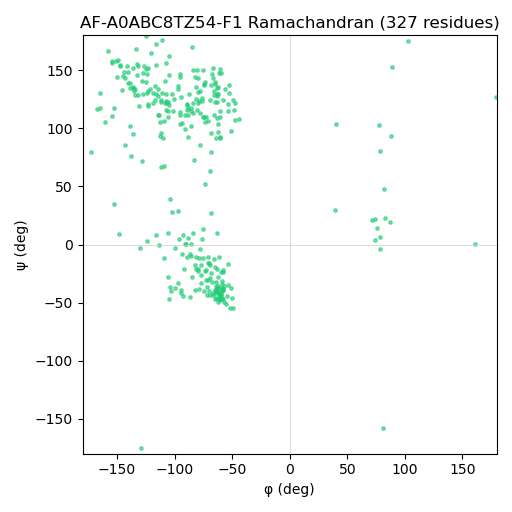0 280 SER A C 1
ATOM 2177 O O . SER A 1 280 ? -1.246 -2.028 5.566 1.00 82.50 280 SER A O 1
ATOM 2179 N N . GLN A 1 281 ? 0.365 -2.410 4.093 1.00 81.38 281 GLN A N 1
ATOM 2180 C CA . GLN A 1 281 ? -0.367 -1.865 2.947 1.00 81.38 281 GLN A CA 1
ATOM 2181 C C . GLN A 1 281 ? -1.452 -2.831 2.489 1.00 81.38 281 GLN A C 1
ATOM 2183 O O . GLN A 1 281 ? -2.503 -2.408 2.013 1.00 81.38 281 GLN A O 1
ATOM 2188 N N . VAL A 1 282 ? -1.197 -4.132 2.632 1.00 81.12 282 VAL A N 1
ATOM 2189 C CA . VAL A 1 282 ? -2.103 -5.175 2.163 1.00 81.12 282 VAL A CA 1
ATOM 2190 C C . VAL A 1 282 ? -2.160 -6.312 3.171 1.00 81.12 282 VAL A C 1
ATOM 2192 O O . VAL A 1 282 ? -1.136 -6.752 3.681 1.00 81.12 282 VAL A O 1
ATOM 2195 N N . THR A 1 283 ? -3.362 -6.837 3.391 1.00 79.19 283 THR A N 1
ATOM 2196 C CA . THR A 1 283 ? -3.580 -8.115 4.071 1.00 79.19 283 THR A CA 1
ATOM 2197 C C . THR A 1 283 ? -4.122 -9.119 3.060 1.00 79.19 283 THR A C 1
ATOM 2199 O O . THR A 1 283 ? -5.137 -8.859 2.409 1.00 79.19 283 THR A O 1
ATOM 2202 N N . GLU A 1 284 ? -3.452 -10.264 2.912 1.00 79.06 284 GLU A N 1
ATOM 2203 C CA . GLU A 1 284 ? -3.706 -11.264 1.862 1.00 79.06 284 GLU A CA 1
ATOM 2204 C C . GLU A 1 284 ? -5.184 -11.653 1.758 1.00 79.06 284 GLU A C 1
ATOM 2206 O O . GLU A 1 284 ? -5.770 -11.706 0.675 1.00 79.06 284 GLU A O 1
ATOM 2211 N N . ARG A 1 285 ? -5.804 -11.903 2.910 1.00 73.81 285 ARG A N 1
ATOM 2212 C CA . ARG A 1 285 ? -7.182 -12.379 3.005 1.00 73.81 285 ARG A CA 1
ATOM 2213 C C . ARG A 1 285 ? -8.197 -11.395 2.421 1.00 73.81 285 ARG A C 1
ATOM 2215 O O . ARG A 1 285 ? -9.164 -11.815 1.790 1.00 73.81 285 ARG A O 1
ATOM 2222 N N . ILE A 1 286 ? -7.961 -10.093 2.585 1.00 67.44 286 ILE A N 1
ATOM 2223 C CA . ILE A 1 286 ? -8.827 -9.036 2.042 1.00 67.44 286 ILE A CA 1
ATOM 2224 C C . ILE A 1 286 ? -8.765 -9.054 0.517 1.00 67.44 286 ILE A C 1
ATOM 2226 O O . ILE A 1 286 ? -9.796 -9.009 -0.150 1.00 67.44 286 ILE A O 1
ATOM 2230 N N . VAL A 1 287 ? -7.558 -9.197 -0.033 1.00 63.50 287 VAL A N 1
ATOM 2231 C CA . VAL A 1 287 ? -7.344 -9.300 -1.479 1.00 63.50 287 VAL A CA 1
ATOM 2232 C C . VAL A 1 287 ? -8.052 -10.531 -2.036 1.00 63.50 287 VAL A C 1
ATOM 2234 O O . VAL A 1 287 ? -8.798 -10.409 -3.001 1.00 63.50 287 VAL A O 1
ATOM 2237 N N . ARG A 1 288 ? -7.906 -11.699 -1.398 1.00 60.53 288 ARG A N 1
ATOM 2238 C CA . ARG A 1 288 ? -8.593 -12.933 -1.825 1.00 60.53 288 ARG A CA 1
ATOM 2239 C C . ARG A 1 288 ? -10.121 -12.787 -1.833 1.00 60.53 288 ARG A C 1
ATOM 2241 O O . ARG A 1 288 ? -10.762 -13.284 -2.752 1.00 60.53 288 ARG A O 1
ATOM 2248 N N . SER A 1 289 ? -10.690 -12.086 -0.850 1.00 58.31 289 SER A N 1
ATOM 2249 C CA . SER A 1 289 ? -12.139 -11.855 -0.739 1.00 58.31 289 SER A CA 1
ATOM 2250 C C . SER A 1 289 ? -12.684 -10.871 -1.787 1.00 58.31 289 SER A C 1
ATOM 2252 O O . SER A 1 289 ? -13.771 -11.073 -2.323 1.00 58.31 289 SER A O 1
ATOM 2254 N N . LEU A 1 290 ? -11.917 -9.830 -2.136 1.00 50.75 290 LEU A N 1
ATOM 2255 C CA . LEU A 1 290 ? -12.301 -8.834 -3.149 1.00 50.75 290 LEU A CA 1
ATOM 2256 C C . LEU A 1 290 ? -12.017 -9.285 -4.595 1.00 50.75 290 LEU A C 1
ATOM 2258 O O . LEU A 1 290 ? -12.580 -8.730 -5.538 1.00 50.75 290 LEU A O 1
ATOM 2262 N N . MET A 1 291 ? -11.163 -10.296 -4.788 1.00 41.16 291 MET A N 1
ATOM 2263 C CA . MET A 1 291 ? -10.696 -10.755 -6.101 1.00 41.16 291 MET A CA 1
ATOM 2264 C C . MET A 1 291 ? -11.303 -12.063 -6.661 1.00 41.16 291 MET A C 1
ATOM 2266 O O . MET A 1 291 ? -10.585 -12.782 -7.357 1.00 41.16 291 MET A O 1
ATOM 2270 N N . PRO A 1 292 ? -12.603 -12.401 -6.522 1.00 36.72 292 PRO A N 1
ATOM 2271 C CA . PRO A 1 292 ? -13.163 -13.445 -7.381 1.00 36.72 292 PRO A CA 1
ATOM 2272 C C . PRO A 1 292 ? -13.276 -13.017 -8.857 1.00 36.72 292 PRO A C 1
ATOM 2274 O O . PRO A 1 292 ? -13.481 -13.879 -9.709 1.00 36.72 292 PRO A O 1
ATOM 2277 N N . ARG A 1 293 ? -13.228 -11.707 -9.185 1.00 30.12 293 ARG A N 1
ATOM 2278 C CA . ARG A 1 293 ? -13.668 -11.203 -10.508 1.00 30.12 293 ARG A CA 1
ATOM 2279 C C . ARG A 1 293 ? -12.979 -9.965 -11.100 1.00 30.12 293 ARG A C 1
ATOM 2281 O O . ARG A 1 293 ? -13.436 -9.491 -12.136 1.00 30.12 293 ARG A O 1
ATOM 2288 N N . VAL A 1 294 ? -11.893 -9.449 -10.531 1.00 26.72 294 VAL A N 1
ATOM 2289 C CA . VAL A 1 294 ? -11.163 -8.329 -11.157 1.00 26.72 294 VAL A CA 1
ATOM 2290 C C . VAL A 1 294 ? -9.804 -8.826 -11.623 1.00 26.72 294 VAL A C 1
ATOM 2292 O O . VAL A 1 294 ? -8.859 -8.912 -10.843 1.00 26.72 294 VAL A O 1
ATOM 2295 N N . ALA A 1 295 ? -9.731 -9.190 -12.905 1.00 27.88 295 ALA A N 1
ATOM 2296 C CA . ALA A 1 295 ? -8.467 -9.310 -13.610 1.00 27.88 295 ALA A CA 1
ATOM 2297 C C . ALA A 1 295 ? -7.810 -7.926 -13.593 1.00 27.88 295 ALA A C 1
ATOM 2299 O O . ALA A 1 295 ? -8.309 -6.991 -14.217 1.00 27.88 295 ALA A O 1
ATOM 2300 N N . PHE A 1 296 ? -6.725 -7.780 -12.837 1.00 28.83 296 PHE A N 1
ATOM 2301 C CA . PHE A 1 296 ? -5.849 -6.627 -12.976 1.00 28.83 296 PHE A CA 1
ATOM 2302 C C . PHE A 1 296 ? -5.161 -6.747 -14.339 1.00 28.83 296 PHE A C 1
ATOM 2304 O O . PHE A 1 296 ? -4.168 -7.456 -14.494 1.00 28.83 296 PHE A O 1
ATOM 2311 N N . SER A 1 297 ? -5.716 -6.070 -15.343 1.00 30.83 297 SER A N 1
ATOM 2312 C CA . SER A 1 297 ? -4.962 -5.658 -16.522 1.00 30.83 297 SER A CA 1
ATOM 2313 C C . SER A 1 297 ? -3.895 -4.670 -16.048 1.00 30.83 297 SER A C 1
ATOM 2315 O O . SER A 1 297 ? -4.213 -3.510 -15.812 1.00 30.83 297 SER A O 1
ATOM 2317 N N . ASP A 1 298 ? -2.712 -5.200 -15.727 1.00 33.81 298 ASP A N 1
ATOM 2318 C CA . ASP A 1 298 ? -1.378 -4.580 -15.895 1.00 33.81 298 ASP A CA 1
ATOM 2319 C C . ASP A 1 298 ? -0.291 -5.226 -15.022 1.00 33.81 298 ASP A C 1
ATOM 2321 O O . ASP A 1 298 ? 0.884 -4.894 -15.133 1.00 33.81 298 ASP A O 1
ATOM 2325 N N . THR A 1 299 ? -0.620 -6.250 -14.234 1.00 36.50 299 THR A N 1
ATOM 2326 C CA . THR A 1 299 ? 0.385 -7.198 -13.727 1.00 36.50 299 THR A CA 1
ATOM 2327 C C . THR A 1 299 ? -0.180 -8.604 -13.870 1.00 36.50 299 THR A C 1
ATOM 2329 O O . THR A 1 299 ? -0.978 -9.054 -13.055 1.00 36.50 299 THR A O 1
ATOM 2332 N N . GLY A 1 300 ? 0.159 -9.278 -14.971 1.00 29.23 300 GLY A N 1
ATOM 2333 C CA . GLY A 1 300 ? -0.338 -10.614 -15.319 1.00 29.23 300 GLY A CA 1
ATOM 2334 C C . GLY A 1 300 ? 0.193 -11.728 -14.412 1.00 29.23 300 GLY A C 1
ATOM 2335 O O . GLY A 1 300 ? 0.890 -12.614 -14.888 1.00 29.23 300 GLY A O 1
ATOM 2336 N N . LEU A 1 301 ? -0.128 -11.684 -13.119 1.00 29.33 301 LEU A N 1
ATOM 2337 C CA . LEU A 1 301 ? 0.198 -12.715 -12.135 1.00 29.33 301 LEU A CA 1
ATOM 2338 C C . LEU A 1 301 ? -1.096 -13.206 -11.480 1.00 29.33 301 LEU A C 1
ATOM 2340 O O . LEU A 1 301 ? -1.827 -12.432 -10.854 1.00 29.33 301 LEU A O 1
ATOM 2344 N N . GLU A 1 302 ? -1.390 -14.500 -11.629 1.00 28.12 302 GLU A N 1
ATOM 2345 C CA . GLU A 1 302 ? -2.533 -15.123 -10.964 1.00 28.12 302 GLU A CA 1
ATOM 2346 C C . GLU A 1 302 ? -2.337 -15.147 -9.431 1.00 28.12 302 GLU A C 1
ATOM 2348 O O . GLU A 1 302 ? -1.210 -15.250 -8.939 1.00 28.12 302 GLU A O 1
ATOM 2353 N N . PRO A 1 303 ? -3.418 -15.136 -8.622 1.00 36.69 303 PRO A N 1
ATOM 2354 C CA . PRO A 1 303 ? -3.328 -15.062 -7.157 1.00 36.69 303 PRO A CA 1
ATOM 2355 C C . PRO A 1 303 ? -2.592 -16.227 -6.476 1.00 36.69 303 PRO A C 1
ATOM 2357 O O . PRO A 1 303 ? -2.317 -16.157 -5.279 1.00 36.69 303 PR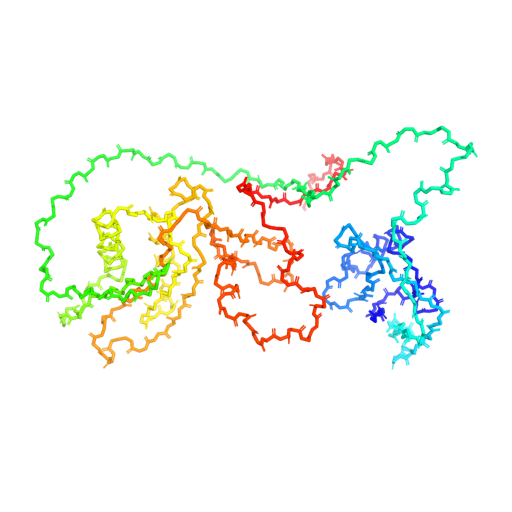O A O 1
ATOM 2360 N N . LYS A 1 304 ? -2.293 -17.312 -7.201 1.00 30.00 304 LYS A N 1
ATOM 2361 C CA . LYS A 1 304 ? -1.505 -18.436 -6.678 1.00 30.00 304 LYS A CA 1
ATOM 2362 C C . LYS A 1 304 ? -0.007 -18.124 -6.573 1.00 30.00 304 LYS A C 1
ATOM 2364 O O . LYS A 1 304 ? 0.698 -18.880 -5.919 1.00 30.00 304 LYS A O 1
ATOM 2369 N N . GLU A 1 305 ? 0.463 -17.021 -7.156 1.00 37.84 305 GLU A N 1
ATOM 2370 C CA . GLU A 1 305 ? 1.895 -16.711 -7.291 1.00 37.84 305 GLU A CA 1
ATOM 2371 C C . GLU A 1 305 ? 2.399 -15.603 -6.342 1.00 37.84 305 GLU A C 1
ATOM 2373 O O . GLU A 1 305 ? 3.539 -15.157 -6.460 1.00 37.84 305 GLU A O 1
ATOM 2378 N N . LYS A 1 306 ? 1.597 -15.166 -5.358 1.00 36.84 306 LYS A N 1
ATOM 2379 C CA . LYS A 1 306 ? 2.050 -14.217 -4.323 1.00 36.84 306 LYS A CA 1
ATOM 2380 C C . LYS A 1 306 ? 2.547 -14.965 -3.085 1.00 36.84 306 LYS A C 1
ATOM 2382 O O . LYS A 1 306 ? 1.747 -15.471 -2.300 1.00 36.84 306 LYS A O 1
ATOM 2387 N N . LEU A 1 307 ? 3.869 -15.015 -2.909 1.00 35.31 307 LEU A N 1
ATOM 2388 C CA . LEU A 1 307 ? 4.494 -15.473 -1.670 1.00 35.31 307 LEU A CA 1
ATOM 2389 C C . LEU A 1 307 ? 4.312 -14.421 -0.572 1.00 35.31 307 LEU A C 1
ATOM 2391 O O . LEU A 1 307 ? 4.915 -13.351 -0.596 1.00 35.31 307 LEU A O 1
ATOM 2395 N N . PHE A 1 308 ? 3.480 -14.758 0.404 1.00 33.47 308 PHE A N 1
ATOM 2396 C CA . PHE A 1 308 ? 3.410 -14.090 1.695 1.00 33.47 308 PHE A CA 1
ATOM 2397 C C . PHE A 1 308 ? 4.276 -14.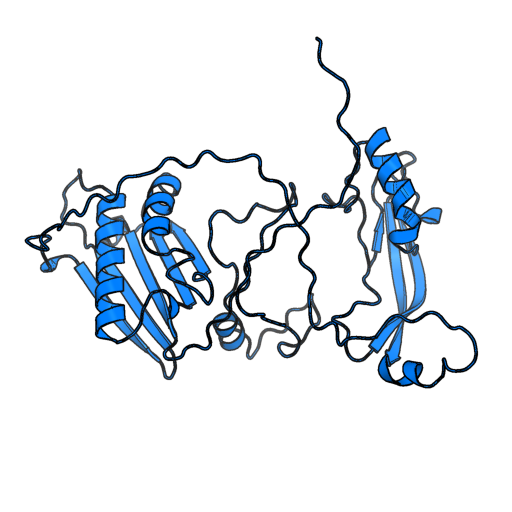884 2.677 1.00 33.47 308 PHE A C 1
ATOM 2399 O O . PHE A 1 308 ? 3.926 -16.023 3.003 1.00 33.47 308 PHE A O 1
ATOM 2406 N N . HIS A 1 309 ? 5.396 -14.307 3.119 1.00 33.22 309 HIS A N 1
ATOM 2407 C CA . HIS A 1 309 ? 6.248 -14.913 4.144 1.00 33.22 309 HIS A CA 1
ATOM 2408 C C . HIS A 1 309 ? 5.907 -14.381 5.541 1.00 33.22 309 HIS A C 1
ATOM 2410 O O . HIS A 1 309 ? 5.521 -13.224 5.711 1.00 33.22 309 HIS A O 1
ATOM 2416 N N . GLU A 1 310 ? 6.057 -15.261 6.528 1.00 30.20 310 GLU A N 1
ATOM 2417 C CA . GLU A 1 310 ? 5.947 -14.987 7.958 1.00 30.20 310 GLU A CA 1
ATOM 2418 C C . GLU A 1 310 ? 7.038 -13.999 8.403 1.00 30.20 310 GLU A C 1
ATOM 2420 O O . GLU A 1 310 ? 8.217 -14.205 8.123 1.00 30.20 310 GLU A O 1
ATOM 2425 N N . SER A 1 311 ? 6.608 -12.932 9.084 1.00 32.94 311 SER A N 1
ATOM 2426 C CA . SER A 1 311 ? 7.363 -12.119 10.052 1.00 32.94 311 SER A CA 1
ATOM 2427 C C . SER A 1 311 ? 8.839 -11.798 9.745 1.00 32.94 311 SER A C 1
ATOM 2429 O O . SER A 1 311 ? 9.737 -12.583 10.034 1.00 32.94 311 SER A O 1
ATOM 2431 N N . GLY A 1 312 ? 9.098 -10.560 9.311 1.00 31.30 312 GLY A N 1
ATOM 2432 C CA . GLY A 1 312 ? 10.422 -9.927 9.343 1.00 31.30 312 GLY A CA 1
ATOM 2433 C C . GLY A 1 312 ? 10.380 -8.516 8.748 1.00 31.30 312 GLY A C 1
ATOM 2434 O O . GLY A 1 312 ? 9.859 -8.323 7.654 1.00 31.30 312 GLY A O 1
ATOM 2435 N N . SER A 1 313 ? 10.858 -7.504 9.478 1.00 30.52 313 SER A N 1
ATOM 2436 C CA . SER A 1 313 ? 10.987 -6.131 8.970 1.00 30.52 313 SER A CA 1
ATOM 2437 C C . SER A 1 313 ? 12.260 -5.991 8.124 1.00 30.52 313 SER A C 1
ATOM 2439 O O . SER A 1 313 ? 13.345 -6.064 8.692 1.00 30.52 313 SER A O 1
ATOM 2441 N N . ALA A 1 314 ? 12.127 -5.718 6.824 1.00 28.47 314 ALA A N 1
ATOM 2442 C CA . ALA A 1 314 ? 13.238 -5.660 5.863 1.00 28.47 314 ALA A CA 1
ATOM 2443 C C . ALA A 1 314 ? 13.436 -4.262 5.226 1.00 28.47 314 ALA A C 1
ATOM 2445 O O . ALA A 1 314 ? 12.457 -3.631 4.830 1.00 28.47 314 ALA A O 1
ATOM 2446 N N . LEU A 1 315 ? 14.687 -3.771 5.112 1.00 30.41 315 LEU A N 1
ATOM 2447 C CA . LEU A 1 315 ? 15.063 -2.384 4.722 1.00 30.41 315 LEU A CA 1
ATOM 2448 C C . LEU A 1 315 ? 16.462 -2.335 4.050 1.00 30.41 315 LEU A C 1
ATOM 2450 O O . LEU A 1 315 ? 17.401 -2.603 4.776 1.00 30.41 315 LEU A O 1
ATOM 2454 N N . LEU A 1 316 ? 16.648 -1.929 2.768 1.00 27.78 316 LEU A N 1
ATOM 2455 C CA . LEU A 1 316 ? 17.812 -2.221 1.862 1.00 27.78 316 LEU A CA 1
ATOM 2456 C C . LEU A 1 316 ? 19.016 -1.189 1.760 1.00 27.78 316 LEU A C 1
ATOM 2458 O O . LEU A 1 316 ? 18.758 -0.034 1.446 1.00 27.78 316 LEU A O 1
ATOM 2462 N N . ARG A 1 317 ? 20.327 -1.567 1.943 1.00 25.22 317 ARG A N 1
ATOM 2463 C CA . ARG A 1 317 ? 21.593 -0.903 1.412 1.00 25.22 317 ARG A CA 1
ATOM 2464 C C . ARG A 1 317 ? 22.632 -1.833 0.748 1.00 25.22 317 ARG A C 1
ATOM 2466 O O . ARG A 1 317 ? 22.996 -2.877 1.282 1.00 25.22 317 ARG A O 1
ATOM 2473 N N . TYR A 1 318 ? 23.293 -1.288 -0.275 1.00 28.02 318 TYR A N 1
ATOM 2474 C CA . TYR A 1 318 ? 24.569 -1.756 -0.834 1.00 28.02 318 TYR A CA 1
ATOM 2475 C C . TYR A 1 318 ? 25.791 -1.006 -0.241 1.00 28.02 318 TYR A C 1
ATOM 2477 O O . TYR A 1 318 ? 25.707 0.186 0.061 1.00 28.02 318 TYR A O 1
ATOM 2485 N N . GLY A 1 319 ? 26.924 -1.701 -0.049 1.00 27.11 319 GLY A N 1
ATOM 2486 C CA . GLY A 1 319 ? 28.244 -1.115 0.282 1.00 27.11 319 GLY A CA 1
ATOM 2487 C C . GLY A 1 319 ? 29.008 -0.674 -0.979 1.00 27.11 319 GLY A C 1
ATOM 2488 O O . GLY A 1 319 ? 28.596 -1.010 -2.078 1.00 27.11 319 GLY A O 1
ATOM 2489 N N . SER A 1 320 ? 30.127 0.050 -0.948 1.00 25.22 320 SER A N 1
ATOM 2490 C CA . SER A 1 320 ? 30.887 0.717 0.114 1.00 25.22 320 SER A CA 1
ATOM 2491 C C . SER A 1 320 ? 31.870 1.686 -0.563 1.00 25.22 320 SER A C 1
ATOM 2493 O O . SER A 1 320 ? 32.636 1.254 -1.421 1.00 25.22 320 SER A O 1
ATOM 2495 N N . ALA A 1 321 ? 31.920 2.947 -0.133 1.00 25.03 321 ALA A N 1
ATOM 2496 C CA . ALA A 1 321 ? 33.094 3.809 -0.281 1.00 25.03 321 ALA A CA 1
ATOM 2497 C C . ALA A 1 321 ? 33.330 4.507 1.067 1.00 25.03 321 ALA A C 1
ATOM 2499 O O . ALA A 1 321 ? 32.396 5.012 1.692 1.00 25.03 321 ALA A O 1
ATOM 2500 N N . SER A 1 322 ? 34.561 4.431 1.566 1.00 24.39 322 SER A N 1
ATOM 2501 C CA . SER A 1 322 ? 34.991 4.938 2.871 1.00 24.39 322 SER A CA 1
ATOM 2502 C C . SER A 1 322 ? 34.854 6.463 2.977 1.00 24.39 322 SER A C 1
ATOM 2504 O O . SER A 1 322 ? 35.337 7.155 2.082 1.00 24.39 322 SER A O 1
ATOM 2506 N N . PRO A 1 323 ? 34.308 7.017 4.075 1.00 26.28 323 PRO A N 1
ATOM 2507 C CA . PRO A 1 323 ? 34.370 8.446 4.335 1.00 26.28 323 PRO A CA 1
ATOM 2508 C C . PRO A 1 323 ? 35.663 8.766 5.094 1.00 26.28 323 PRO A C 1
ATOM 2510 O O . PRO A 1 323 ? 35.717 8.705 6.322 1.00 26.28 323 PRO A O 1
ATOM 2513 N N . SER A 1 324 ? 36.715 9.106 4.358 1.00 25.58 324 SER A N 1
ATOM 2514 C CA . SER A 1 324 ? 37.815 9.911 4.883 1.00 25.58 324 SER A CA 1
ATOM 2515 C C . SER A 1 324 ? 37.826 11.236 4.131 1.00 25.58 324 SER A C 1
ATOM 2517 O O . SER A 1 324 ? 37.859 11.232 2.907 1.00 25.58 324 SER A O 1
ATOM 2519 N N . GLU A 1 325 ? 37.827 12.323 4.904 1.00 26.50 325 GLU A N 1
ATOM 2520 C CA . GLU A 1 325 ? 38.066 13.713 4.493 1.00 26.50 325 GLU A CA 1
ATOM 2521 C C . GLU A 1 325 ? 36.904 14.439 3.799 1.00 26.50 325 GLU A C 1
ATOM 2523 O O . GLU A 1 325 ? 36.642 14.271 2.617 1.00 26.50 325 GLU A O 1
ATOM 2528 N N . LEU A 1 326 ? 36.237 15.309 4.566 1.00 25.89 326 LEU A N 1
ATOM 2529 C CA . LEU A 1 326 ? 36.061 16.735 4.249 1.00 25.89 326 LEU A CA 1
ATOM 2530 C C . LEU A 1 326 ? 35.406 17.420 5.459 1.00 25.89 326 LEU A C 1
ATOM 2532 O O . LEU A 1 326 ? 34.201 17.642 5.538 1.00 25.89 326 LEU A O 1
ATOM 2536 N N . ALA A 1 327 ? 36.249 17.708 6.450 1.00 25.33 327 ALA A N 1
ATOM 2537 C CA . ALA A 1 327 ? 36.056 18.863 7.310 1.00 25.33 327 ALA A CA 1
ATOM 2538 C C . ALA A 1 327 ? 36.579 20.101 6.559 1.00 25.33 327 ALA A C 1
ATOM 2540 O O . ALA A 1 327 ? 37.561 19.979 5.830 1.00 25.33 327 ALA A O 1
ATOM 2541 N N . LEU A 1 328 ? 35.978 21.264 6.843 1.00 27.11 328 LEU A N 1
ATOM 2542 C CA . LEU A 1 328 ? 36.367 22.630 6.435 1.00 27.11 328 LEU A CA 1
ATOM 2543 C C .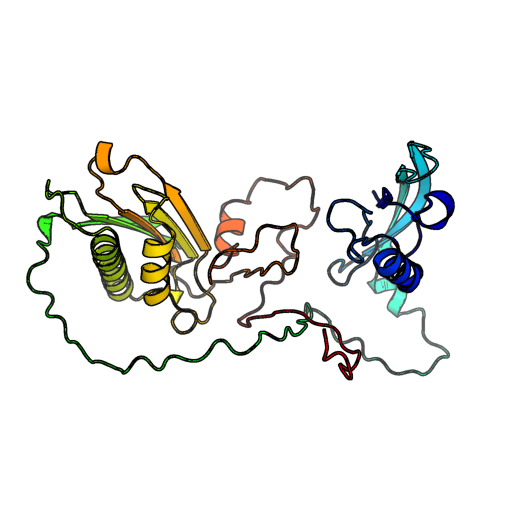 LEU A 1 328 ? 35.804 23.110 5.085 1.00 27.11 328 LEU A C 1
ATOM 2545 O O . LEU A 1 328 ? 36.416 22.941 4.037 1.00 27.11 328 LEU A O 1
ATOM 2549 N N . SER A 1 329 ? 34.663 23.799 5.102 1.00 30.09 329 SER A N 1
ATOM 2550 C CA . SER A 1 329 ? 34.528 25.274 5.145 1.00 30.09 329 SER A CA 1
ATOM 2551 C C . SER A 1 329 ? 33.081 25.680 4.880 1.00 30.09 329 SER A C 1
ATOM 2553 O O . SER A 1 329 ? 32.426 25.019 4.048 1.00 30.09 329 SER A O 1
#

Nearest PDB structures (foldseek):
  5hp7-assembly1_A  TM=8.128E-01  e=2.599E-07  Arabidopsis thaliana
  6izh-assembly1_E  TM=7.855E-01  e=2.047E-06  Pseudomonas sp.
  3gtz-assembly1_C  TM=7.046E-01  e=2.762E-07  Salmonella enterica subsp. enterica serovar Typhimurium
  8qoq-assembly1_A  TM=7.107E-01  e=5.067E-07  Capra hircus
  6izh-assembly1_F  TM=8.029E-01  e=6.889E-06  Pseudomonas sp.

Organism: NCBI:txid185542

Sequence (329 aa):
MAQVAAIGLDPSKHLGKEVAYLESHLHKLQELYGINVCGEGGEYETLTLDCPLFKNARIVLDESQVVLHSSDSIAPVGILHPLAFHLVNKRENASLIDSNRSSDVCLGEMDSVCEVQGNCLQRCKAKCQSGDVTFSLTEVEEHKLHISKTKNDDTFSISCWLQDSCQASADLQQDLKVILRKIEVQLLKYGYSWENVLYIHLYIADMNQFATVNESYVKFITQEECHSGVPSRATVELPLLQVGLGRAYIEVLVATDNSKKVLHVQSISCWAPSCIGPYSQVTERIVRSLMPRVAFSDTGLEPKEKLFHESGSALLRYGSASPSELALS

Foldseek 3Di:
DKKAWAFQDDLVPPPPDDLVVCQVVLVVCCVVPVQDSVCPPPRMGDDQQDDLLPQFWGKDQPDWDKDWPAPDPGTTMIDIGGPDIDTGTPVVVVPPPDDDDDDDDDPDSPPDDDFADDDDDDPDDDDDDPDPDPDPPPDPPPVFKDWDWDDDDFKIKIKIFGQDDPDPDDDPLVRLLVRLVVVQVVCVVVVHHQQQWAEKEKEFQDCVCVVVSQVSVCVRFDCVRHQLFGHAYDYYYDNCVVVRRPGIMMMTMGGPDNPWFFAADADPDPNDPGDPDRHTNHTLVVCVVVPPDDDPPPDPDDSVSDDGDGDDDGDHDDDDDDDDDDDDD

Mean predicted aligned error: 16.62 Å